Protein AF-A0A975RYH7-F1 (afdb_monomer_lite)

Structure (mmCIF, N/CA/C/O backbone):
data_AF-A0A975RYH7-F1
#
_entry.id   AF-A0A975RYH7-F1
#
loop_
_atom_site.group_PDB
_atom_site.id
_atom_site.type_symbol
_atom_site.label_atom_id
_atom_site.label_alt_id
_atom_site.label_comp_id
_atom_site.label_asym_id
_atom_site.label_entity_id
_atom_site.label_seq_id
_atom_site.pdbx_PDB_ins_code
_atom_site.Cartn_x
_atom_site.Cartn_y
_atom_site.Cartn_z
_atom_site.occupancy
_atom_site.B_iso_or_equiv
_atom_site.auth_seq_id
_atom_site.auth_comp_id
_atom_site.auth_asym_id
_atom_site.auth_atom_id
_atom_site.pdbx_PDB_model_num
ATOM 1 N N . MET A 1 1 ? -16.191 -0.637 -4.704 1.00 35.78 1 MET A N 1
ATOM 2 C CA . MET A 1 1 ? -15.355 0.580 -4.730 1.00 35.78 1 MET A CA 1
ATOM 3 C C . MET A 1 1 ? -14.193 0.381 -3.762 1.00 35.78 1 MET A C 1
ATOM 5 O O . MET A 1 1 ? -14.422 0.044 -2.603 1.00 35.78 1 MET A O 1
ATOM 9 N N . ALA A 1 2 ? -12.953 0.473 -4.240 1.00 36.50 2 ALA A N 1
ATOM 10 C CA . ALA A 1 2 ? -11.773 0.206 -3.424 1.00 36.50 2 ALA A CA 1
ATOM 11 C C . ALA A 1 2 ? -11.091 1.524 -3.038 1.00 36.50 2 ALA A C 1
ATOM 13 O O . ALA A 1 2 ? -10.651 2.280 -3.894 1.00 36.50 2 ALA A O 1
ATOM 14 N N . SER A 1 3 ? -10.994 1.798 -1.745 1.00 34.22 3 SER A N 1
ATOM 15 C CA . SER A 1 3 ? -10.154 2.868 -1.222 1.00 34.22 3 SER A CA 1
ATOM 16 C C . SER A 1 3 ? -8.816 2.272 -0.818 1.00 34.22 3 SER A C 1
ATOM 18 O O . SER A 1 3 ? -8.603 1.824 0.302 1.00 34.22 3 SER A O 1
ATOM 20 N N . LEU A 1 4 ? -7.882 2.233 -1.752 1.00 38.53 4 LEU A N 1
ATOM 21 C CA . LEU A 1 4 ? -6.487 2.160 -1.356 1.00 38.53 4 LEU A CA 1
ATOM 22 C C . LEU A 1 4 ? -6.180 3.473 -0.618 1.00 38.53 4 LEU A C 1
ATOM 24 O O . LEU A 1 4 ? -6.501 4.532 -1.132 1.00 38.53 4 LEU A O 1
ATOM 28 N N . ASP A 1 5 ? -5.581 3.425 0.563 1.00 40.09 5 ASP A N 1
ATOM 29 C CA . ASP A 1 5 ? -4.654 4.496 0.901 1.00 40.09 5 ASP A CA 1
ATOM 30 C C . ASP A 1 5 ? -3.300 3.861 1.201 1.00 40.09 5 ASP A C 1
ATOM 32 O O . ASP A 1 5 ? -3.014 3.175 2.182 1.00 40.09 5 ASP A O 1
ATOM 36 N N . HIS A 1 6 ? -2.484 4.026 0.185 1.00 37.03 6 HIS A N 1
ATOM 37 C CA . HIS A 1 6 ? -1.070 4.088 0.328 1.00 37.03 6 HIS A CA 1
ATOM 38 C C . HIS A 1 6 ? -0.754 5.544 0.568 1.00 37.03 6 HIS A C 1
ATOM 40 O O . HIS A 1 6 ? -1.128 6.338 -0.283 1.00 37.03 6 HIS A O 1
ATOM 46 N N . SER A 1 7 ? 0.087 5.853 1.551 1.00 32.25 7 SER A N 1
ATOM 47 C CA . SER A 1 7 ? 1.042 6.943 1.366 1.00 32.25 7 SER A CA 1
ATOM 48 C C . SER A 1 7 ? 1.948 6.546 0.186 1.00 32.25 7 SER A C 1
ATOM 50 O O . SER A 1 7 ? 2.854 5.728 0.371 1.00 32.25 7 SER A O 1
ATOM 52 N N . PRO A 1 8 ? 1.740 7.034 -1.057 1.00 34.50 8 PRO A N 1
ATOM 53 C CA . PRO A 1 8 ? 2.530 6.645 -2.220 1.00 34.50 8 PRO A CA 1
ATOM 54 C C . PRO A 1 8 ? 3.636 7.682 -2.461 1.00 34.50 8 PRO A C 1
ATOM 56 O O . PRO A 1 8 ? 4.176 7.798 -3.561 1.00 34.50 8 PRO A O 1
ATOM 59 N N . ALA A 1 9 ? 3.970 8.473 -1.440 1.00 32.81 9 ALA A N 1
ATOM 60 C CA . ALA A 1 9 ? 4.897 9.582 -1.562 1.00 32.81 9 ALA A CA 1
ATOM 61 C C . ALA A 1 9 ? 6.018 9.542 -0.543 1.00 32.81 9 ALA A C 1
ATOM 63 O O . ALA A 1 9 ? 6.508 10.599 -0.178 1.00 32.81 9 ALA A O 1
ATOM 64 N N . GLU A 1 10 ? 6.495 8.374 -0.135 1.00 45.09 10 GLU A N 1
ATOM 65 C CA . GLU A 1 10 ? 7.846 8.314 0.398 1.00 45.09 10 GLU A CA 1
ATOM 66 C C . GLU A 1 10 ? 8.590 7.271 -0.421 1.00 45.09 10 GLU A C 1
ATOM 68 O O . GLU A 1 10 ? 8.338 6.068 -0.392 1.00 45.09 10 GLU A O 1
ATOM 73 N N . GLN A 1 11 ? 9.475 7.792 -1.270 1.00 48.16 11 GLN A N 1
ATOM 74 C CA . GLN A 1 11 ? 10.561 7.035 -1.873 1.00 48.16 11 GLN A CA 1
ATOM 75 C C . GLN A 1 11 ? 11.174 6.141 -0.789 1.00 48.16 11 GLN A C 1
ATOM 77 O O . GLN A 1 11 ? 11.030 6.417 0.399 1.00 48.16 11 GLN A O 1
ATOM 82 N N . ILE A 1 12 ? 11.940 5.122 -1.161 1.00 53.53 12 ILE A N 1
ATOM 83 C CA . ILE A 1 12 ? 12.828 4.507 -0.175 1.00 53.53 12 ILE A CA 1
ATOM 84 C C . ILE A 1 12 ? 13.799 5.600 0.317 1.00 53.53 12 ILE A C 1
ATOM 86 O O . ILE A 1 12 ? 14.811 5.891 -0.327 1.00 53.53 12 ILE A O 1
ATOM 90 N N . MET A 1 13 ? 13.440 6.275 1.409 1.00 52.31 13 MET A N 1
ATOM 91 C CA . MET A 1 13 ? 14.174 7.393 1.977 1.00 52.31 13 MET A CA 1
ATOM 92 C C . MET A 1 13 ? 15.238 6.840 2.915 1.00 52.31 13 MET A C 1
ATOM 94 O O . MET A 1 13 ? 15.192 5.693 3.358 1.00 52.31 13 MET A O 1
ATOM 98 N N . ALA A 1 14 ? 16.274 7.626 3.184 1.00 51.84 14 ALA A N 1
ATOM 99 C CA . ALA A 1 14 ? 17.285 7.227 4.159 1.00 51.84 14 ALA A CA 1
ATOM 100 C C . ALA A 1 14 ? 16.726 7.209 5.594 1.00 51.84 14 ALA A C 1
ATOM 102 O O . ALA A 1 14 ? 17.200 6.434 6.414 1.00 51.84 14 ALA A O 1
ATOM 103 N N . SER A 1 15 ? 15.714 8.035 5.876 1.00 53.66 15 SER A N 1
ATOM 104 C CA . SER A 1 15 ? 15.125 8.227 7.205 1.00 53.66 15 SER A CA 1
ATOM 105 C C . SER A 1 15 ? 14.062 7.198 7.593 1.00 53.66 15 SER A C 1
ATOM 107 O O . SER A 1 15 ? 13.693 7.130 8.764 1.00 53.66 15 SER A O 1
ATOM 109 N N . GLU A 1 16 ? 13.553 6.420 6.637 1.00 66.88 16 GLU A N 1
ATOM 110 C CA . GLU A 1 16 ? 12.515 5.421 6.878 1.00 66.88 16 GLU A CA 1
ATOM 111 C C . GLU A 1 16 ? 13.065 4.012 6.660 1.00 66.88 16 GLU A C 1
ATOM 113 O O . GLU A 1 16 ? 13.468 3.652 5.557 1.00 66.88 16 GLU A O 1
ATOM 118 N N . ASP A 1 17 ? 13.085 3.214 7.728 1.00 78.00 17 ASP A N 1
ATOM 119 C CA . ASP A 1 17 ? 13.531 1.819 7.663 1.00 78.00 17 ASP A CA 1
ATOM 120 C C . ASP A 1 17 ? 12.375 0.837 7.420 1.00 78.00 17 ASP A C 1
ATOM 122 O O . ASP A 1 17 ? 12.581 -0.260 6.914 1.00 78.00 17 ASP A O 1
ATOM 126 N N . ILE A 1 18 ? 11.139 1.225 7.748 1.00 81.94 18 ILE A N 1
ATOM 127 C CA . ILE A 1 18 ? 9.956 0.367 7.624 1.00 81.94 18 ILE A CA 1
ATOM 128 C C . ILE A 1 18 ? 8.894 1.085 6.813 1.00 81.94 18 ILE A C 1
ATOM 130 O O . ILE A 1 18 ? 8.432 2.156 7.207 1.00 81.94 18 ILE A O 1
ATOM 134 N N . HIS A 1 19 ? 8.450 0.425 5.750 1.00 83.94 19 HIS A N 1
ATOM 135 C CA . HIS A 1 19 ? 7.373 0.881 4.887 1.00 83.94 19 HIS A CA 1
ATOM 136 C C . HIS A 1 19 ? 6.139 0.012 5.103 1.00 83.94 19 HIS A C 1
ATOM 138 O O . HIS A 1 19 ? 6.245 -1.209 5.230 1.00 83.94 19 HIS A O 1
ATOM 144 N N . THR A 1 20 ? 4.969 0.645 5.172 1.00 83.06 20 THR A N 1
ATOM 145 C CA . THR A 1 20 ? 3.684 -0.051 5.256 1.00 83.06 20 THR A CA 1
ATOM 146 C C . THR A 1 20 ? 2.732 0.473 4.200 1.00 83.06 20 THR A C 1
ATOM 148 O O . THR A 1 20 ? 2.604 1.671 3.976 1.00 83.06 20 THR A O 1
ATOM 151 N N . THR A 1 21 ? 2.061 -0.478 3.587 1.00 83.06 21 THR A N 1
ATOM 152 C CA . THR A 1 21 ? 1.104 -0.342 2.510 1.00 83.06 21 THR A CA 1
ATOM 153 C C . THR A 1 21 ? -0.248 -0.803 3.018 1.00 83.06 21 THR A C 1
ATOM 155 O O . THR A 1 21 ? -0.300 -1.888 3.601 1.00 83.06 21 THR A O 1
ATOM 158 N N . VAL A 1 22 ? -1.328 -0.064 2.756 1.00 82.38 22 VAL A N 1
ATOM 159 C CA . VAL A 1 22 ? -2.686 -0.490 3.120 1.00 82.38 22 VAL A CA 1
ATOM 160 C C . VAL A 1 22 ? -3.644 -0.352 1.934 1.00 82.38 22 VAL A C 1
ATOM 162 O O . VAL A 1 22 ? -3.608 0.596 1.162 1.00 82.38 22 VAL A O 1
ATOM 165 N N . LEU A 1 23 ? -4.511 -1.345 1.781 1.00 78.44 23 LEU A N 1
ATOM 166 C CA . LEU A 1 23 ? -5.554 -1.477 0.773 1.00 78.44 23 LEU A CA 1
ATOM 167 C C . LEU A 1 23 ? -6.884 -1.682 1.496 1.00 78.44 23 LEU A C 1
ATOM 169 O O . LEU A 1 23 ? -7.046 -2.698 2.166 1.00 78.44 23 LEU A O 1
ATOM 173 N N . ILE A 1 24 ? -7.844 -0.766 1.355 1.00 79.62 24 ILE A N 1
ATOM 174 C CA . ILE A 1 24 ? -9.171 -0.895 1.969 1.00 79.62 24 ILE A CA 1
ATOM 175 C C . ILE A 1 24 ? -10.226 -1.079 0.871 1.00 79.62 24 ILE A C 1
ATOM 177 O O . ILE A 1 24 ? -10.452 -0.219 0.028 1.00 79.62 24 ILE A O 1
ATOM 181 N N . LEU A 1 25 ? -10.899 -2.225 0.841 1.00 76.44 25 LEU A N 1
ATOM 182 C CA . LEU A 1 25 ? -11.892 -2.564 -0.179 1.00 76.44 25 LEU A CA 1
ATOM 183 C C . LEU A 1 25 ? -13.293 -2.591 0.417 1.00 76.44 25 LEU A C 1
ATOM 185 O O . LEU A 1 25 ? -13.503 -3.071 1.529 1.00 76.44 25 LEU A O 1
ATOM 189 N N . SER A 1 26 ? -14.271 -2.140 -0.361 1.00 75.31 26 SER A N 1
ATOM 190 C CA . SER A 1 26 ? -15.691 -2.242 -0.020 1.00 75.31 26 SER A CA 1
ATOM 191 C C . SER A 1 26 ? -16.547 -2.322 -1.290 1.00 75.31 26 SER A C 1
ATOM 193 O O . SER A 1 26 ? -16.041 -2.148 -2.404 1.00 75.31 26 SER A O 1
ATOM 195 N N . LYS A 1 27 ? -17.847 -2.614 -1.182 1.00 70.06 27 LYS A N 1
ATOM 196 C CA . LYS A 1 27 ? -18.717 -2.694 -2.371 1.00 70.06 27 LYS A CA 1
ATOM 197 C C . LYS A 1 27 ? -19.128 -1.297 -2.857 1.00 70.06 27 LYS A C 1
ATOM 199 O O . LYS A 1 27 ? -19.056 -1.048 -4.060 1.00 70.06 27 LYS A O 1
ATOM 204 N N . GLY A 1 28 ? -19.400 -0.369 -1.945 1.00 73.94 28 GLY A N 1
ATOM 205 C CA . GLY A 1 28 ? -19.734 1.035 -2.182 1.00 73.94 28 GLY A CA 1
ATOM 206 C C . GLY A 1 28 ? -19.017 1.975 -1.204 1.00 73.94 28 GLY A C 1
ATOM 207 O O . GLY A 1 28 ? -17.796 2.079 -1.234 1.00 73.94 28 GLY A O 1
ATOM 208 N N . LEU A 1 29 ? -19.779 2.689 -0.370 1.00 77.88 29 LEU A N 1
ATOM 209 C CA . LEU A 1 29 ? -19.279 3.712 0.567 1.00 77.88 29 LEU A CA 1
ATOM 210 C C . LEU A 1 29 ? -19.097 3.174 2.000 1.00 77.88 29 LEU A C 1
ATOM 212 O O . LEU A 1 29 ? -19.164 3.923 2.976 1.00 77.88 29 LEU A O 1
ATOM 216 N N . GLU A 1 30 ? -18.945 1.859 2.180 1.00 81.50 30 GLU A N 1
ATOM 217 C CA . GLU A 1 30 ? -18.865 1.283 3.528 1.00 81.50 30 GLU A CA 1
ATOM 218 C C . GLU A 1 30 ? -17.575 1.668 4.253 1.00 81.50 30 GLU A C 1
ATOM 220 O O . GLU A 1 30 ? -17.601 1.810 5.472 1.00 81.50 30 GLU A O 1
ATOM 225 N N . HIS A 1 31 ? -16.484 1.901 3.522 1.00 78.50 31 HIS A N 1
ATOM 226 C CA . HIS A 1 31 ? -15.223 2.392 4.077 1.00 78.50 31 HIS A CA 1
ATOM 227 C C . HIS A 1 31 ? -15.340 3.833 4.613 1.00 78.50 31 HIS A C 1
ATOM 229 O O . HIS A 1 31 ? -14.833 4.098 5.700 1.00 78.50 31 HIS A O 1
ATOM 235 N N . ASP A 1 32 ? -16.093 4.724 3.952 1.00 82.38 32 ASP A N 1
ATOM 236 C CA . ASP A 1 32 ? -16.405 6.069 4.473 1.00 82.38 32 ASP A CA 1
ATOM 237 C C . ASP A 1 32 ? -17.177 5.997 5.789 1.00 82.38 32 ASP A C 1
ATOM 239 O O . ASP A 1 32 ? -16.866 6.683 6.764 1.00 82.38 32 ASP A O 1
ATOM 243 N N . ARG A 1 33 ? -18.221 5.159 5.822 1.00 85.62 33 ARG A N 1
ATOM 244 C CA . ARG A 1 33 ? -19.044 4.977 7.025 1.00 85.62 33 ARG A CA 1
ATOM 245 C C . ARG A 1 33 ? -18.230 4.372 8.163 1.00 85.62 33 ARG A C 1
ATOM 247 O O . ARG A 1 33 ? -18.385 4.789 9.305 1.00 85.62 33 ARG A O 1
ATOM 254 N N . TYR A 1 34 ? -17.369 3.417 7.837 1.00 87.75 34 TYR A N 1
ATOM 255 C CA . TYR A 1 34 ? -16.442 2.800 8.770 1.00 87.75 34 TYR A CA 1
ATOM 256 C C . TYR A 1 34 ? -15.449 3.827 9.341 1.00 87.75 34 TYR A C 1
ATOM 258 O O . TYR A 1 34 ? -15.280 3.884 10.558 1.00 87.75 34 TYR A O 1
ATOM 266 N N . ALA A 1 35 ? -14.883 4.707 8.505 1.00 88.19 35 ALA A N 1
ATOM 267 C CA . ALA A 1 35 ? -14.019 5.802 8.948 1.00 88.19 35 ALA A CA 1
ATOM 268 C C . ALA A 1 35 ? -14.746 6.754 9.916 1.00 88.19 35 ALA A C 1
ATOM 270 O O . ALA A 1 35 ? -14.258 6.991 11.019 1.00 88.19 35 ALA A O 1
ATOM 271 N N . ARG A 1 36 ? -15.950 7.226 9.566 1.00 88.50 36 ARG A N 1
ATOM 272 C CA . ARG A 1 36 ? -16.751 8.132 10.420 1.00 88.50 36 ARG A CA 1
ATOM 273 C C . ARG A 1 36 ? -17.147 7.509 11.761 1.00 88.50 36 ARG A C 1
ATOM 275 O O . ARG A 1 36 ? -17.191 8.186 12.790 1.00 88.50 36 ARG A O 1
ATOM 282 N N . GLU A 1 37 ? -17.441 6.212 11.772 1.00 90.81 37 GLU A N 1
ATOM 283 C CA . GLU A 1 37 ? -17.752 5.492 13.009 1.00 90.81 37 GLU A CA 1
ATOM 284 C C . GLU A 1 37 ? -16.507 5.380 13.907 1.00 90.81 37 GLU A C 1
ATOM 286 O O . GLU A 1 37 ? -16.592 5.592 15.118 1.00 90.81 37 GLU A O 1
ATOM 291 N N . ILE A 1 38 ? -15.326 5.141 13.323 1.00 90.88 38 ILE A N 1
ATOM 292 C CA . ILE A 1 38 ? -14.053 5.200 14.055 1.00 90.88 38 ILE A CA 1
ATOM 293 C C . ILE A 1 38 ? -13.823 6.601 14.635 1.00 90.88 38 ILE A C 1
ATOM 295 O O . ILE A 1 38 ? -13.503 6.712 15.818 1.00 90.88 38 ILE A O 1
ATOM 299 N N . GLU A 1 39 ? -14.016 7.665 13.850 1.00 89.44 39 GLU A N 1
ATOM 300 C CA . GLU A 1 39 ? -13.881 9.054 14.320 1.00 89.44 39 GLU A CA 1
ATOM 301 C C . GLU A 1 39 ? -14.757 9.326 15.541 1.00 89.44 39 GLU A C 1
ATOM 303 O O . GLU A 1 39 ? -14.294 9.877 16.544 1.00 89.44 39 GLU A O 1
ATOM 308 N N . THR A 1 40 ? -16.004 8.861 15.485 1.00 89.69 40 THR A N 1
ATOM 309 C CA . THR A 1 40 ? -16.964 8.985 16.584 1.00 89.69 40 THR A CA 1
ATOM 310 C C . THR A 1 40 ? -16.454 8.290 17.851 1.00 89.69 40 THR A C 1
ATOM 312 O O . THR A 1 40 ? -16.556 8.852 18.944 1.00 89.69 40 THR A O 1
ATOM 315 N N . ARG A 1 41 ? -15.840 7.104 17.727 1.00 88.81 41 ARG A N 1
ATOM 316 C CA . ARG A 1 41 ? -15.281 6.355 18.870 1.00 88.81 41 ARG A CA 1
ATOM 317 C C . ARG A 1 41 ? -13.987 6.942 19.426 1.00 88.81 41 ARG A C 1
ATOM 319 O O . ARG A 1 41 ? -13.739 6.847 20.631 1.00 88.81 41 ARG A O 1
ATOM 326 N N . ILE A 1 42 ? -13.156 7.555 18.586 1.00 88.44 42 ILE A N 1
ATOM 327 C CA . ILE A 1 42 ? -11.963 8.273 19.055 1.00 88.44 42 ILE A CA 1
ATOM 328 C C . ILE A 1 42 ? -12.396 9.506 19.875 1.00 88.44 42 ILE A C 1
ATOM 330 O O . ILE A 1 42 ? -11.848 9.743 20.965 1.00 88.44 42 ILE A O 1
ATOM 334 N N . GLY A 1 43 ? -13.445 10.195 19.409 1.00 79.88 43 GLY A N 1
ATOM 335 C CA . GLY A 1 43 ? -14.143 11.288 20.085 1.00 79.88 43 GLY A CA 1
ATOM 336 C C . GLY A 1 43 ? -13.540 12.671 19.817 1.00 79.88 43 GLY A C 1
ATOM 337 O O . GLY A 1 43 ? -12.348 12.813 19.551 1.00 79.88 43 GLY A O 1
ATOM 338 N N . HIS A 1 44 ? -14.357 13.724 19.924 1.00 65.69 44 HIS A N 1
ATOM 339 C CA . HIS A 1 44 ? -13.910 15.112 19.742 1.00 65.69 44 HIS A CA 1
ATOM 340 C C . HIS A 1 44 ? -12.986 15.552 20.899 1.00 65.69 44 HIS A C 1
ATOM 342 O O . HIS A 1 44 ? -13.259 15.198 22.049 1.00 65.69 44 HIS A O 1
ATOM 348 N N . PRO A 1 45 ? -11.905 16.323 20.652 1.00 57.16 45 PRO A N 1
ATOM 349 C CA . PRO A 1 45 ? -11.481 16.956 19.391 1.00 57.16 45 PRO A CA 1
ATOM 350 C C . PRO A 1 45 ? -10.593 16.102 18.470 1.00 57.16 45 PRO A C 1
ATOM 352 O O . PRO A 1 45 ? -9.943 16.636 17.576 1.00 57.16 45 PRO A O 1
ATOM 355 N N . ALA A 1 46 ? -10.515 14.788 18.674 1.00 61.28 46 ALA A N 1
ATOM 356 C CA . ALA A 1 46 ? -9.647 13.898 17.910 1.00 61.28 46 ALA A CA 1
ATOM 357 C C . ALA A 1 46 ? -10.415 13.160 16.796 1.00 61.28 46 ALA A C 1
ATOM 359 O O . ALA A 1 46 ? -10.607 11.950 16.871 1.00 61.28 46 ALA A O 1
ATOM 360 N N . ALA A 1 47 ? -10.804 13.888 15.743 1.00 76.69 47 ALA A N 1
ATOM 361 C CA . ALA A 1 47 ? -11.148 13.273 14.457 1.00 76.69 47 ALA A CA 1
ATOM 362 C C . ALA A 1 47 ? -9.957 12.465 13.898 1.00 76.69 47 ALA A C 1
ATOM 364 O O . ALA A 1 47 ? -8.819 12.604 14.385 1.00 76.69 47 ALA A O 1
ATOM 365 N N . LEU A 1 48 ? -10.204 11.634 12.877 1.00 83.94 48 LEU A N 1
ATOM 366 C CA . LEU A 1 48 ? -9.114 11.006 12.142 1.00 83.94 48 LEU A CA 1
ATOM 367 C C . LEU A 1 48 ? -8.228 12.134 11.608 1.00 83.94 48 LEU A C 1
ATOM 369 O O . LEU A 1 48 ? -8.678 13.176 11.144 1.00 83.94 48 LEU A O 1
ATOM 373 N N . ARG A 1 49 ? -6.929 11.955 11.783 1.00 87.12 49 ARG A N 1
ATOM 374 C CA . ARG A 1 49 ? -5.875 12.853 11.315 1.00 87.12 49 ARG A CA 1
ATOM 375 C C . ARG A 1 49 ? -4.654 11.993 11.071 1.00 87.12 49 ARG A C 1
ATOM 377 O O . ARG A 1 49 ? -4.599 10.869 11.567 1.00 87.12 49 ARG A O 1
ATOM 384 N N . LYS A 1 50 ? -3.660 12.529 10.366 1.00 85.44 50 LYS A N 1
ATOM 385 C CA . LYS A 1 50 ? -2.433 11.777 10.081 1.00 85.44 50 LYS A CA 1
ATOM 386 C C . LYS A 1 50 ? -1.870 11.141 11.353 1.00 85.44 50 LYS A C 1
ATOM 388 O O . LYS A 1 50 ? -1.745 11.831 12.370 1.00 85.44 50 LYS A O 1
ATOM 393 N N . TRP A 1 51 ? -1.487 9.868 11.304 1.00 88.19 51 TRP A N 1
ATOM 394 C CA . TRP A 1 51 ? -1.043 9.060 12.439 1.00 88.19 51 TRP A CA 1
ATOM 395 C C . TRP A 1 51 ? 0.050 9.765 13.238 1.00 88.19 51 TRP A C 1
ATOM 397 O O . TRP A 1 51 ? -0.002 9.831 14.470 1.00 88.19 51 TRP A O 1
ATOM 407 N N . LYS A 1 52 ? 1.012 10.385 12.538 1.00 84.00 52 LYS A N 1
ATOM 408 C CA . LYS A 1 52 ? 2.100 11.172 13.143 1.00 84.00 52 LYS A CA 1
ATOM 409 C C . LYS A 1 52 ? 1.611 12.336 14.017 1.00 84.00 52 LYS A C 1
ATOM 411 O O . LYS A 1 52 ? 2.278 12.668 14.990 1.00 84.00 52 LYS A O 1
ATOM 416 N N . ASN A 1 53 ? 0.431 12.880 13.724 1.00 87.81 53 ASN A N 1
ATOM 417 C CA . ASN A 1 53 ? -0.215 13.973 14.451 1.00 87.81 53 ASN A CA 1
ATOM 418 C C . ASN A 1 53 ? -1.217 13.478 15.515 1.00 87.81 53 ASN A C 1
ATOM 420 O O . ASN A 1 53 ? -1.779 14.290 16.253 1.00 87.81 53 ASN A O 1
ATOM 424 N N . MET A 1 54 ? -1.473 12.168 15.612 1.00 86.69 54 MET A N 1
ATOM 425 C CA . MET A 1 54 ? -2.318 11.592 16.661 1.00 86.69 54 MET A CA 1
ATOM 426 C C . MET A 1 54 ? -1.530 11.325 17.942 1.00 86.69 54 MET A C 1
ATOM 428 O O . MET A 1 54 ? -0.477 10.693 17.922 1.00 86.69 54 MET A O 1
ATOM 432 N N . GLY A 1 55 ? -2.079 11.767 19.077 1.00 87.31 55 GLY A N 1
ATOM 433 C CA . GLY A 1 55 ? -1.556 11.434 20.402 1.00 87.31 55 GLY A CA 1
ATOM 434 C C . GLY A 1 55 ? -1.799 9.968 20.780 1.00 87.31 55 GLY A C 1
ATOM 435 O O . GLY A 1 55 ? -2.694 9.314 20.243 1.00 87.31 55 GLY A O 1
ATOM 436 N N . GLN A 1 56 ? -1.034 9.461 21.751 1.00 86.19 56 GLN A N 1
ATOM 437 C CA . GLN A 1 56 ? -1.040 8.042 22.136 1.00 86.19 56 GLN A CA 1
ATOM 438 C C . GLN A 1 56 ? -2.429 7.518 22.544 1.00 86.19 56 GLN A C 1
ATOM 440 O O . GLN A 1 56 ? -2.813 6.426 22.131 1.00 86.19 56 GLN A O 1
ATOM 445 N N . ALA A 1 57 ? -3.207 8.305 23.296 1.00 87.06 57 ALA A N 1
ATOM 446 C CA . ALA A 1 57 ? -4.565 7.924 23.693 1.00 87.06 57 ALA A CA 1
ATOM 447 C C . ALA A 1 57 ? -5.496 7.749 22.480 1.00 87.06 57 ALA A C 1
ATOM 449 O O . ALA A 1 57 ? -6.258 6.789 22.413 1.00 87.06 57 ALA A O 1
ATOM 450 N N . ALA A 1 58 ? -5.399 8.641 21.490 1.00 89.00 58 ALA A N 1
ATOM 451 C CA . ALA A 1 58 ? -6.208 8.567 20.277 1.00 89.00 58 ALA A CA 1
ATOM 452 C C . ALA A 1 58 ? -5.791 7.382 19.388 1.00 89.00 58 ALA A C 1
ATOM 454 O O . ALA A 1 58 ? -6.650 6.699 18.843 1.00 89.00 58 ALA A O 1
ATOM 455 N N . ARG A 1 59 ? -4.486 7.085 19.302 1.00 88.75 59 ARG A N 1
ATOM 456 C CA . ARG A 1 59 ? -3.957 5.901 18.597 1.00 88.75 59 ARG A CA 1
ATOM 457 C C . ARG A 1 59 ? -4.440 4.587 19.211 1.00 88.75 59 ARG A C 1
ATOM 459 O O . ARG A 1 59 ? -4.801 3.669 18.484 1.00 88.75 59 ARG A O 1
ATOM 466 N N . SER A 1 60 ? -4.472 4.503 20.543 1.00 85.81 60 SER A N 1
ATOM 467 C CA . SER A 1 60 ? -5.018 3.340 21.254 1.00 85.81 60 SER A CA 1
ATOM 468 C C . SER A 1 60 ? -6.507 3.156 20.954 1.00 85.81 60 SER A C 1
ATOM 470 O O . SER A 1 60 ? -6.904 2.077 20.522 1.00 85.81 60 SER A O 1
ATOM 472 N N . LYS A 1 61 ? -7.303 4.233 21.049 1.00 89.06 61 LYS A N 1
ATOM 473 C CA . LYS A 1 61 ? -8.723 4.207 20.670 1.00 89.06 61 LYS A CA 1
ATOM 474 C C . LYS A 1 61 ? -8.939 3.804 19.213 1.00 89.06 61 LYS A C 1
ATOM 476 O O . LYS A 1 61 ? -9.838 3.015 18.952 1.00 89.06 61 LYS A O 1
ATOM 481 N N . PHE A 1 62 ? -8.122 4.305 18.283 1.00 90.56 62 PHE A N 1
ATOM 482 C CA . PHE A 1 62 ? -8.172 3.893 16.878 1.00 90.56 62 PHE A CA 1
ATOM 483 C C . PHE A 1 62 ? -7.953 2.383 16.732 1.00 90.56 62 PHE A C 1
ATOM 485 O O . PHE A 1 62 ? -8.753 1.713 16.086 1.00 90.56 62 PHE A O 1
ATOM 492 N N . GLY A 1 63 ? -6.905 1.832 17.357 1.00 86.94 63 GLY A N 1
ATOM 493 C CA . GLY A 1 63 ? -6.601 0.399 17.292 1.00 86.94 63 GLY A CA 1
ATOM 494 C C . GLY A 1 63 ? -7.754 -0.471 17.799 1.00 86.94 63 GLY A C 1
ATOM 495 O O . GLY A 1 63 ? -8.167 -1.402 17.116 1.00 86.94 63 GLY A O 1
ATOM 496 N N . THR A 1 64 ? -8.338 -0.126 18.947 1.00 85.19 64 THR A N 1
ATOM 497 C CA . THR A 1 64 ? -9.489 -0.864 19.491 1.00 85.19 64 THR A CA 1
ATOM 498 C C . THR A 1 64 ? -10.741 -0.690 18.626 1.00 85.19 64 THR A C 1
ATOM 500 O O . THR A 1 64 ? -11.357 -1.676 18.224 1.00 85.19 64 THR A O 1
ATOM 503 N N . ALA A 1 65 ? -11.095 0.551 18.272 1.00 89.06 65 ALA A N 1
ATOM 504 C CA . ALA A 1 65 ? -12.298 0.849 17.497 1.00 89.06 65 ALA A CA 1
ATOM 505 C C . ALA A 1 65 ? -12.259 0.217 16.101 1.00 89.06 65 ALA A C 1
ATOM 507 O O . ALA A 1 65 ? -13.252 -0.364 15.670 1.00 89.06 65 ALA A O 1
ATOM 508 N N . SER A 1 66 ? -11.122 0.298 15.405 1.00 87.75 66 SER A N 1
ATOM 509 C CA . SER A 1 66 ? -10.973 -0.245 14.052 1.00 87.75 66 SER A CA 1
ATOM 510 C C . SER A 1 66 ? -11.239 -1.751 14.013 1.00 87.75 66 SER A C 1
ATOM 512 O O . SER A 1 66 ? -12.044 -2.206 13.198 1.00 87.75 66 SER A O 1
ATOM 514 N N . ILE A 1 67 ? -10.652 -2.521 14.929 1.00 80.69 67 ILE A N 1
ATOM 515 C CA . ILE A 1 67 ? -10.839 -3.976 15.004 1.00 80.69 67 ILE A CA 1
ATOM 516 C C . ILE A 1 67 ? -12.259 -4.360 15.420 1.00 80.69 67 ILE A C 1
ATOM 518 O O . ILE A 1 67 ? -12.828 -5.307 14.874 1.00 80.69 67 ILE A O 1
ATOM 522 N N . GLU A 1 68 ? -12.852 -3.652 16.381 1.00 83.44 68 GLU A N 1
ATOM 523 C CA . GLU A 1 68 ? -14.234 -3.911 16.791 1.00 83.44 68 GLU A CA 1
ATOM 524 C C . GLU A 1 68 ? -15.217 -3.661 15.648 1.00 83.44 68 GLU A C 1
ATOM 526 O O . GLU A 1 68 ? -16.084 -4.492 15.378 1.00 83.44 68 GLU A O 1
ATOM 531 N N . LEU A 1 69 ? -15.056 -2.537 14.951 1.00 87.12 69 LEU A N 1
ATOM 532 C CA . LEU A 1 69 ? -15.940 -2.119 13.871 1.00 87.12 69 LEU A CA 1
ATOM 533 C C . LEU A 1 69 ? -15.728 -2.939 12.588 1.00 87.12 69 LEU A C 1
ATOM 535 O O . LEU A 1 69 ? -16.678 -3.141 11.837 1.00 87.12 69 LEU A O 1
ATOM 539 N N . LEU A 1 70 ? -14.542 -3.515 12.350 1.00 82.31 70 LEU A N 1
ATOM 540 C CA . LEU A 1 70 ? -14.345 -4.455 11.232 1.00 82.31 70 LEU A CA 1
ATOM 541 C C . LEU A 1 70 ? -15.298 -5.652 11.297 1.00 82.31 70 LEU A C 1
ATOM 543 O O . LEU A 1 70 ? -15.627 -6.237 10.272 1.00 82.31 70 LEU A O 1
ATOM 547 N N . LYS A 1 71 ? -15.791 -6.015 12.485 1.00 78.69 71 LYS A N 1
ATOM 548 C CA . LYS A 1 71 ? -16.751 -7.117 12.637 1.00 78.69 71 LYS A CA 1
ATOM 549 C C . LYS A 1 71 ? -18.141 -6.761 12.110 1.00 78.69 71 LYS A C 1
ATOM 551 O O . LYS A 1 71 ? -18.896 -7.667 11.765 1.00 78.69 71 LYS A O 1
ATOM 556 N N . THR A 1 72 ? -18.481 -5.474 12.051 1.00 82.50 72 THR A N 1
ATOM 557 C CA . THR A 1 72 ? -19.823 -4.984 11.707 1.00 82.50 72 THR A CA 1
ATOM 558 C C . THR A 1 72 ? -19.903 -4.373 10.310 1.00 82.50 72 THR A C 1
ATOM 560 O O . THR A 1 72 ? -20.987 -4.357 9.727 1.00 82.50 72 THR A O 1
ATOM 563 N N . PHE A 1 73 ? -18.781 -3.920 9.746 1.00 81.31 73 PHE A N 1
ATOM 564 C CA . PHE A 1 73 ? -18.717 -3.342 8.403 1.00 81.31 73 PHE A CA 1
ATOM 565 C C . PHE A 1 73 ? -18.164 -4.347 7.375 1.00 81.31 73 PHE A C 1
ATOM 567 O O . PHE A 1 73 ? -17.156 -4.996 7.650 1.00 81.31 73 PHE A O 1
ATOM 574 N N . PRO A 1 74 ? -18.763 -4.466 6.171 1.00 80.12 74 PRO A N 1
ATOM 575 C CA . PRO A 1 74 ? -18.285 -5.356 5.109 1.00 80.12 74 PRO A CA 1
ATOM 576 C C . PRO A 1 74 ? -17.109 -4.715 4.350 1.00 80.12 74 PRO A C 1
ATOM 578 O O . PRO A 1 74 ? -17.184 -4.437 3.151 1.00 80.12 74 PRO A O 1
ATOM 581 N N . VAL A 1 75 ? -16.037 -4.427 5.085 1.00 79.75 75 VAL A N 1
ATOM 582 C CA . VAL A 1 75 ? -14.804 -3.814 4.590 1.00 79.75 75 VAL A CA 1
ATOM 583 C C . VAL A 1 75 ? -13.680 -4.844 4.676 1.00 79.75 75 VAL A C 1
ATOM 585 O O . VAL A 1 75 ? -13.577 -5.592 5.649 1.00 79.75 75 VAL A O 1
ATOM 588 N N . LEU A 1 76 ? -12.835 -4.887 3.651 1.00 79.62 76 LEU A N 1
ATOM 589 C CA . LEU A 1 76 ? -11.641 -5.726 3.622 1.00 79.62 76 LEU A CA 1
ATOM 590 C C . LEU A 1 76 ? -10.417 -4.826 3.723 1.00 79.62 76 LEU A C 1
ATOM 592 O O . LEU A 1 76 ? -10.246 -3.936 2.899 1.00 79.62 76 LEU A O 1
ATOM 596 N N . VAL A 1 77 ? -9.563 -5.058 4.708 1.00 82.06 77 VAL A N 1
ATOM 597 C CA . VAL A 1 77 ? -8.313 -4.321 4.887 1.00 82.06 77 VAL A CA 1
ATOM 598 C C . VAL A 1 77 ? -7.162 -5.278 4.617 1.00 82.06 77 VAL A C 1
ATOM 600 O O . VAL A 1 77 ? -6.988 -6.268 5.324 1.00 82.06 77 VAL A O 1
ATOM 603 N N . PHE A 1 78 ? -6.374 -4.984 3.594 1.00 82.75 78 PHE A N 1
ATOM 604 C CA . PHE A 1 78 ? -5.143 -5.687 3.266 1.00 82.75 78 PHE A CA 1
ATOM 605 C C . PHE A 1 78 ? -3.968 -4.778 3.578 1.00 82.75 78 PHE A C 1
ATOM 607 O O . PHE A 1 78 ? -3.997 -3.596 3.254 1.00 82.75 78 PHE A O 1
ATOM 614 N N . ALA A 1 79 ? -2.907 -5.319 4.156 1.00 84.31 79 ALA A N 1
ATOM 615 C CA . ALA A 1 79 ? -1.697 -4.560 4.397 1.00 84.31 79 ALA A CA 1
ATOM 616 C C . ALA A 1 79 ? -0.441 -5.391 4.159 1.00 84.31 79 ALA A C 1
ATOM 618 O O . ALA A 1 79 ? -0.418 -6.592 4.436 1.00 84.31 79 ALA A O 1
ATOM 619 N N . VAL A 1 80 ? 0.626 -4.726 3.720 1.00 83.12 80 VAL A N 1
ATOM 620 C CA . VAL A 1 80 ? 1.980 -5.285 3.725 1.00 83.12 80 VAL A CA 1
ATOM 621 C C . VAL A 1 80 ? 2.933 -4.332 4.425 1.00 83.12 80 VAL A C 1
ATOM 623 O O . VAL A 1 80 ? 2.936 -3.132 4.160 1.00 83.12 80 VAL A O 1
ATOM 626 N N . THR A 1 81 ? 3.756 -4.869 5.321 1.00 84.19 81 THR A N 1
ATOM 627 C CA . THR A 1 81 ? 4.842 -4.130 5.973 1.00 84.19 81 THR A CA 1
ATOM 628 C C . THR A 1 81 ? 6.179 -4.765 5.627 1.00 84.19 81 THR A C 1
ATOM 630 O O . THR A 1 81 ? 6.315 -5.985 5.688 1.00 84.19 81 THR A O 1
ATOM 633 N N . ALA A 1 82 ? 7.182 -3.958 5.293 1.00 84.06 82 ALA A N 1
ATOM 634 C CA . ALA A 1 82 ? 8.505 -4.446 4.925 1.00 84.06 82 ALA A CA 1
ATOM 635 C C . ALA A 1 82 ? 9.609 -3.501 5.404 1.00 84.06 82 ALA A C 1
ATOM 637 O O . ALA A 1 82 ? 9.435 -2.280 5.403 1.00 84.06 82 ALA A O 1
ATOM 638 N N . HIS A 1 83 ? 10.768 -4.067 5.750 1.00 85.88 83 HIS A N 1
ATOM 639 C CA . HIS A 1 83 ? 11.981 -3.267 5.887 1.00 85.88 83 HIS A CA 1
ATOM 640 C C . HIS A 1 83 ? 12.447 -2.778 4.515 1.00 85.88 83 HIS A C 1
ATOM 642 O O . HIS A 1 83 ? 12.366 -3.506 3.520 1.00 85.88 83 HIS A O 1
ATOM 648 N N . LYS A 1 84 ? 13.009 -1.573 4.479 1.00 86.00 84 LYS A N 1
ATOM 649 C CA . LYS A 1 84 ? 13.626 -0.967 3.299 1.00 86.00 84 LYS A CA 1
ATOM 650 C C . LYS A 1 84 ? 14.591 -1.923 2.597 1.00 86.00 84 LYS A C 1
ATOM 652 O O . LYS A 1 84 ? 14.485 -2.128 1.390 1.00 86.00 84 LYS A O 1
ATOM 657 N N . ASP A 1 85 ? 15.488 -2.555 3.348 1.00 87.25 85 ASP A N 1
ATOM 658 C CA . ASP A 1 85 ? 16.475 -3.478 2.782 1.00 87.25 85 ASP A CA 1
ATOM 659 C C . ASP A 1 85 ? 15.829 -4.715 2.158 1.00 87.25 85 ASP A C 1
ATOM 661 O O . ASP A 1 85 ? 16.313 -5.223 1.147 1.00 87.25 85 ASP A O 1
ATOM 665 N N . ALA A 1 86 ? 14.723 -5.196 2.731 1.00 88.31 86 ALA A N 1
ATOM 666 C CA . ALA A 1 86 ? 13.979 -6.315 2.167 1.00 88.31 86 ALA A CA 1
ATOM 667 C C . ALA A 1 86 ? 13.334 -5.926 0.832 1.00 88.31 86 ALA A C 1
ATOM 669 O O . ALA A 1 86 ? 13.409 -6.702 -0.120 1.00 88.31 86 ALA A O 1
ATOM 670 N N . ILE A 1 87 ? 12.762 -4.720 0.740 1.00 88.31 87 ILE A N 1
ATOM 671 C CA . ILE A 1 87 ? 12.209 -4.177 -0.508 1.00 88.31 87 ILE A CA 1
ATOM 672 C C . ILE A 1 87 ? 13.312 -4.068 -1.569 1.00 88.31 87 ILE A C 1
ATOM 674 O O . ILE A 1 87 ? 13.157 -4.600 -2.666 1.00 88.31 87 ILE A O 1
ATOM 678 N N . LEU A 1 88 ? 14.446 -3.444 -1.229 1.00 90.44 88 LEU A N 1
ATOM 679 C CA . LEU A 1 88 ? 15.573 -3.253 -2.148 1.00 90.44 88 LEU A CA 1
ATOM 680 C C . LEU A 1 88 ? 16.135 -4.583 -2.667 1.00 90.44 88 LEU A C 1
ATOM 682 O O . LEU A 1 88 ? 16.328 -4.743 -3.870 1.00 90.44 88 LEU A O 1
ATOM 686 N N . LYS A 1 89 ? 16.349 -5.563 -1.782 1.00 92.19 89 LYS A N 1
ATOM 687 C CA . LYS A 1 89 ? 16.858 -6.895 -2.158 1.00 92.19 89 LYS A CA 1
ATOM 688 C C . LYS A 1 89 ? 15.867 -7.708 -2.997 1.00 92.19 89 LYS A C 1
ATOM 690 O O . LYS A 1 89 ? 16.279 -8.635 -3.685 1.00 92.19 89 LYS A O 1
ATOM 695 N N . SER A 1 90 ? 14.581 -7.360 -2.964 1.00 93.50 90 SER A N 1
ATOM 696 C CA . SER A 1 90 ? 13.520 -8.086 -3.672 1.00 93.50 90 SER A CA 1
ATOM 697 C C . SER A 1 90 ? 13.247 -7.561 -5.087 1.00 93.50 90 SER A C 1
ATOM 699 O O . SER A 1 90 ? 12.362 -8.088 -5.756 1.00 93.50 90 SER A O 1
ATOM 701 N N . GLU A 1 91 ? 13.992 -6.567 -5.586 1.00 93.62 91 GLU A N 1
ATOM 702 C CA . GLU A 1 91 ? 13.780 -5.987 -6.924 1.00 93.62 91 GLU A CA 1
ATOM 703 C C . GLU A 1 91 ? 13.680 -7.049 -8.028 1.00 93.62 91 GLU A C 1
ATOM 705 O O . GLU A 1 91 ? 12.692 -7.083 -8.761 1.00 93.62 91 GLU A O 1
ATOM 710 N N . GLY A 1 92 ? 14.668 -7.947 -8.122 1.00 93.69 92 GLY A N 1
ATOM 711 C CA . GLY A 1 92 ? 14.684 -8.996 -9.146 1.00 93.69 92 GLY A CA 1
ATOM 712 C C . GLY A 1 92 ? 13.489 -9.949 -9.040 1.00 93.69 92 GLY A C 1
ATOM 713 O O . GLY A 1 92 ? 12.926 -10.363 -10.055 1.00 93.69 92 GLY A O 1
ATOM 714 N N . HIS A 1 93 ? 13.051 -10.245 -7.812 1.00 93.19 93 HIS A N 1
ATOM 715 C CA . HIS A 1 93 ? 11.846 -11.030 -7.566 1.00 93.19 93 HIS A CA 1
ATOM 716 C C . HIS A 1 93 ? 10.597 -10.303 -8.079 1.00 93.19 93 HIS A C 1
ATOM 718 O O . HIS A 1 93 ? 9.824 -10.894 -8.834 1.00 93.19 93 HIS A O 1
ATOM 724 N N . PHE A 1 94 ? 10.416 -9.022 -7.738 1.00 92.75 94 PHE A N 1
ATOM 725 C CA . PHE A 1 94 ? 9.254 -8.247 -8.182 1.00 92.75 94 PHE A CA 1
ATOM 726 C C . PHE A 1 94 ? 9.210 -8.101 -9.703 1.00 92.75 94 PHE A C 1
ATOM 728 O O . PHE A 1 94 ? 8.159 -8.318 -10.301 1.00 92.75 94 PHE A O 1
ATOM 735 N N . LEU A 1 95 ? 10.349 -7.815 -10.342 1.00 92.88 95 LEU A N 1
ATOM 736 C CA . LEU A 1 95 ? 10.457 -7.742 -11.801 1.00 92.88 95 LEU A CA 1
ATOM 737 C C . LEU A 1 95 ? 10.004 -9.046 -12.474 1.00 92.88 95 LEU A C 1
ATOM 739 O O . LEU A 1 95 ? 9.282 -9.014 -13.474 1.00 92.88 95 LEU A O 1
ATOM 743 N N . LYS A 1 96 ? 10.399 -10.197 -11.914 1.00 92.12 96 LYS A N 1
ATOM 744 C CA . LYS A 1 96 ? 10.008 -11.520 -12.414 1.00 92.12 96 LYS A CA 1
ATOM 745 C C . LYS A 1 96 ? 8.519 -11.796 -12.199 1.00 92.12 96 LYS A C 1
ATOM 747 O O . LYS A 1 96 ? 7.846 -12.194 -13.144 1.00 92.12 96 LYS A O 1
ATOM 752 N N . GLN A 1 97 ? 8.000 -11.571 -10.990 1.00 89.56 97 GLN A N 1
ATOM 753 C CA . GLN A 1 97 ? 6.593 -11.836 -10.653 1.00 89.56 97 GLN A CA 1
ATOM 754 C C . GLN A 1 97 ? 5.619 -10.928 -11.412 1.00 89.56 97 GLN A C 1
ATOM 756 O O . GLN A 1 97 ? 4.527 -11.355 -11.781 1.00 89.56 97 GLN A O 1
ATOM 761 N N . LEU A 1 98 ? 6.022 -9.687 -11.687 1.00 88.44 98 LEU A N 1
ATOM 762 C CA . LEU A 1 98 ? 5.239 -8.741 -12.481 1.00 88.44 98 LEU A CA 1
ATOM 763 C C . LEU A 1 98 ? 5.410 -8.939 -13.995 1.00 88.44 98 LEU A C 1
ATOM 765 O O . LEU A 1 98 ? 4.735 -8.270 -14.771 1.00 88.44 98 LEU A O 1
ATOM 769 N N . GLY A 1 99 ? 6.281 -9.856 -14.433 1.00 88.94 99 GLY A N 1
ATOM 770 C CA . GLY A 1 99 ? 6.486 -10.158 -15.852 1.00 88.94 99 GLY A CA 1
ATOM 771 C C . GLY A 1 99 ? 7.176 -9.038 -16.638 1.00 88.94 99 GLY A C 1
ATOM 772 O O . GLY A 1 99 ? 6.985 -8.937 -17.844 1.00 88.94 99 GLY A O 1
ATOM 773 N N . VAL A 1 100 ? 7.966 -8.192 -15.970 1.00 90.19 100 VAL A N 1
ATOM 774 C CA . VAL A 1 100 ? 8.662 -7.038 -16.578 1.00 90.19 100 VAL A CA 1
ATOM 775 C C . VAL A 1 100 ? 10.185 -7.170 -16.566 1.00 90.19 100 VAL A C 1
ATOM 777 O O . VAL A 1 100 ? 10.879 -6.255 -16.998 1.00 90.19 100 VAL A O 1
ATOM 780 N N . ALA A 1 101 ? 10.725 -8.304 -16.110 1.00 91.38 101 ALA A N 1
ATOM 781 C CA . ALA A 1 101 ? 12.169 -8.528 -16.003 1.00 91.38 101 ALA A CA 1
ATOM 782 C C . ALA A 1 101 ? 12.931 -8.313 -17.321 1.00 91.38 101 ALA A C 1
ATOM 784 O O . ALA A 1 101 ? 14.012 -7.737 -17.308 1.00 91.38 101 ALA A O 1
ATOM 785 N N . ASN A 1 102 ? 12.353 -8.713 -18.457 1.00 89.69 102 ASN A N 1
ATOM 786 C CA . ASN A 1 102 ? 12.994 -8.568 -19.770 1.00 89.69 102 ASN A CA 1
ATOM 787 C C . ASN A 1 102 ? 12.868 -7.157 -20.362 1.00 89.69 102 ASN A C 1
ATOM 789 O O . ASN A 1 102 ? 13.515 -6.856 -21.359 1.00 89.69 102 ASN A O 1
ATOM 793 N N . CYS A 1 103 ? 12.033 -6.310 -19.763 1.00 88.88 103 CYS A N 1
ATOM 794 C CA . CYS A 1 103 ? 11.782 -4.949 -20.221 1.00 88.88 103 CYS A CA 1
ATOM 795 C C . CYS A 1 103 ? 12.368 -3.916 -19.257 1.00 88.88 103 CYS A C 1
ATOM 797 O O . CYS A 1 103 ? 12.132 -2.731 -19.444 1.00 88.88 103 CYS A O 1
ATOM 799 N N . ALA A 1 104 ? 13.074 -4.337 -18.205 1.00 93.06 104 ALA A N 1
ATOM 800 C CA . ALA A 1 104 ? 13.625 -3.454 -17.188 1.00 93.06 104 ALA A CA 1
ATOM 801 C C . ALA A 1 104 ? 15.154 -3.504 -17.201 1.00 93.06 104 ALA A C 1
ATOM 803 O O . ALA A 1 104 ? 15.756 -4.577 -17.223 1.00 93.06 104 ALA A O 1
ATOM 804 N N . ARG A 1 105 ? 15.795 -2.337 -17.140 1.00 94.94 105 ARG A N 1
ATOM 805 C CA . ARG A 1 105 ? 17.256 -2.212 -17.064 1.00 94.94 105 ARG A CA 1
ATOM 806 C C . ARG A 1 105 ? 17.665 -1.084 -16.129 1.00 94.94 105 ARG A C 1
ATOM 808 O O . ARG A 1 105 ? 16.959 -0.086 -15.988 1.00 94.94 105 ARG A O 1
ATOM 815 N N . ARG A 1 106 ? 18.825 -1.241 -15.492 1.00 94.94 106 ARG A N 1
ATOM 816 C CA . ARG A 1 106 ? 19.425 -0.201 -14.651 1.00 94.94 106 ARG A CA 1
ATOM 817 C C . ARG A 1 106 ? 20.266 0.745 -15.497 1.00 94.94 106 ARG A C 1
ATOM 819 O O . ARG A 1 106 ? 21.021 0.311 -16.361 1.00 94.94 106 ARG A O 1
ATOM 826 N N . GLU A 1 107 ? 20.161 2.031 -15.197 1.00 95.44 107 GLU A N 1
ATOM 827 C CA . GLU A 1 107 ? 21.031 3.072 -15.741 1.00 95.44 107 GLU A CA 1
ATOM 828 C C . GLU A 1 107 ? 21.618 3.913 -14.612 1.00 95.44 107 GLU A C 1
ATOM 830 O O . GLU A 1 107 ? 20.937 4.214 -13.630 1.00 95.44 107 GLU A O 1
ATOM 835 N N . THR A 1 108 ? 22.859 4.357 -14.788 1.00 95.25 108 THR A N 1
ATOM 836 C CA . THR A 1 108 ? 23.484 5.350 -13.912 1.00 95.25 108 THR A CA 1
ATOM 837 C C . THR A 1 108 ? 23.759 6.605 -14.724 1.00 95.25 108 THR A C 1
ATOM 839 O O . THR A 1 108 ? 24.474 6.555 -15.720 1.00 95.25 108 THR A O 1
ATOM 842 N N . VAL A 1 109 ? 23.201 7.737 -14.297 1.00 92.06 109 VAL A N 1
ATOM 843 C CA . VAL A 1 109 ? 23.416 9.041 -14.937 1.00 92.06 109 VAL A CA 1
ATOM 844 C C . VAL A 1 109 ? 23.734 10.057 -13.857 1.00 92.06 109 VAL A C 1
ATOM 846 O O . VAL A 1 109 ? 22.921 10.253 -12.952 1.00 92.06 109 VAL A O 1
ATOM 849 N N . ASN A 1 110 ? 24.894 10.710 -13.963 1.00 91.19 110 ASN A N 1
ATOM 850 C CA . ASN A 1 110 ? 25.385 11.676 -12.974 1.00 91.19 110 ASN A CA 1
ATOM 851 C C . ASN A 1 110 ? 25.294 11.109 -11.545 1.00 91.19 110 ASN A C 1
ATOM 853 O O . ASN A 1 110 ? 24.648 11.702 -10.684 1.00 91.19 110 ASN A O 1
ATOM 857 N N . GLU A 1 111 ? 25.835 9.899 -11.347 1.00 90.19 111 GLU A N 1
ATOM 858 C CA . GLU A 1 111 ? 25.852 9.150 -10.072 1.00 90.19 111 GLU A CA 1
ATOM 859 C C . GLU A 1 111 ? 24.475 8.738 -9.516 1.00 90.19 111 GLU A C 1
ATOM 861 O O . GLU A 1 111 ? 24.387 8.006 -8.530 1.00 90.19 111 GLU A O 1
ATOM 866 N N . LYS A 1 112 ? 23.375 9.131 -10.165 1.00 89.25 112 LYS A N 1
ATOM 867 C CA . LYS A 1 112 ? 22.021 8.718 -9.791 1.00 89.25 112 LYS A CA 1
ATOM 868 C C . LYS A 1 112 ? 21.636 7.441 -10.523 1.00 89.25 112 LYS A C 1
ATOM 870 O O . LYS A 1 112 ? 21.781 7.349 -11.742 1.00 89.25 112 LYS A O 1
ATOM 875 N N . GLN A 1 113 ? 21.098 6.480 -9.775 1.00 93.94 113 GLN A N 1
ATOM 876 C CA . GLN A 1 113 ? 20.581 5.228 -10.320 1.00 93.94 113 GLN A CA 1
ATOM 877 C C . GLN A 1 113 ? 19.117 5.362 -10.740 1.00 93.94 113 GLN A C 1
ATOM 879 O O . GLN A 1 113 ? 18.274 5.881 -9.999 1.00 93.94 113 GLN A O 1
ATOM 884 N N . TYR A 1 114 ? 18.815 4.829 -11.915 1.00 93.56 114 TYR A N 1
ATOM 885 C CA . TYR A 1 114 ? 17.491 4.784 -12.512 1.00 93.56 114 TYR A CA 1
ATOM 886 C C . TYR A 1 114 ? 17.135 3.350 -12.890 1.00 93.56 114 TYR A C 1
ATOM 888 O O . TYR A 1 114 ? 18.012 2.537 -13.193 1.00 93.56 114 TYR A O 1
ATOM 896 N N . LEU A 1 115 ? 15.836 3.071 -12.898 1.00 93.94 115 LEU A N 1
ATOM 897 C CA . LEU A 1 115 ? 15.264 1.925 -13.587 1.00 93.94 115 LEU A CA 1
ATOM 898 C C . LEU A 1 115 ? 14.509 2.432 -14.811 1.00 93.94 115 LEU A C 1
ATOM 900 O O . LEU A 1 115 ? 13.694 3.355 -14.718 1.00 93.94 115 LEU A O 1
ATOM 904 N N . VAL A 1 116 ? 14.824 1.835 -15.954 1.00 93.69 116 VAL A N 1
ATOM 905 C CA . VAL A 1 116 ? 14.221 2.141 -17.247 1.00 93.69 116 VAL A CA 1
ATOM 906 C C . VAL A 1 116 ? 13.411 0.939 -17.702 1.00 93.69 116 VAL A C 1
ATOM 908 O O . VAL A 1 116 ? 13.916 -0.182 -17.678 1.00 93.69 116 VAL A O 1
ATOM 911 N N . PHE A 1 117 ? 12.167 1.188 -18.103 1.00 91.75 117 PHE A N 1
ATOM 912 C CA . PHE A 1 117 ? 11.206 0.197 -18.564 1.00 91.75 117 PHE A CA 1
ATOM 913 C C . PHE A 1 117 ? 10.887 0.425 -20.044 1.00 91.75 117 PHE A C 1
ATOM 915 O O . PHE A 1 117 ? 10.384 1.490 -20.403 1.00 91.75 117 PHE A O 1
ATOM 922 N N . GLY A 1 118 ? 11.148 -0.562 -20.896 1.00 88.94 118 GLY A N 1
ATOM 923 C CA . GLY A 1 118 ? 10.837 -0.533 -22.321 1.00 88.94 118 GLY A CA 1
ATOM 924 C C . GLY A 1 118 ? 11.472 -1.677 -23.118 1.00 88.94 118 GLY A C 1
ATOM 925 O O . GLY A 1 118 ? 12.206 -2.488 -22.553 1.00 88.94 118 GLY A O 1
ATOM 926 N N . PRO A 1 119 ? 11.181 -1.763 -24.428 1.00 86.12 119 PRO A N 1
ATOM 927 C CA . PRO A 1 119 ? 10.313 -0.856 -25.185 1.00 86.12 119 PRO A CA 1
ATOM 928 C C . PRO A 1 119 ? 8.825 -1.027 -24.833 1.00 86.12 119 PRO A C 1
ATOM 930 O O . PRO A 1 119 ? 8.334 -2.143 -24.683 1.00 86.12 119 PRO A O 1
ATOM 933 N N . LEU A 1 120 ? 8.100 0.087 -24.723 1.00 80.19 120 LEU A N 1
ATOM 934 C CA . LEU A 1 120 ? 6.661 0.137 -24.449 1.00 80.19 120 LEU A CA 1
ATOM 935 C C . LEU A 1 120 ? 5.892 0.676 -25.659 1.00 80.19 120 LEU A C 1
ATOM 937 O O . LEU A 1 120 ? 6.428 1.434 -26.473 1.00 80.19 120 LEU A O 1
ATOM 941 N N . GLN A 1 121 ? 4.611 0.324 -25.746 1.00 73.88 121 GLN A N 1
ATOM 942 C CA . GLN A 1 121 ? 3.660 0.984 -26.636 1.00 73.88 121 GLN A CA 1
ATOM 943 C C . GLN A 1 121 ? 2.832 1.974 -25.826 1.00 73.88 121 GLN A C 1
ATOM 945 O O . GLN A 1 121 ? 2.107 1.591 -24.909 1.00 73.88 121 GLN A O 1
ATOM 950 N N . ARG A 1 122 ? 2.939 3.259 -26.159 1.00 68.31 122 ARG A N 1
ATOM 951 C CA . ARG A 1 122 ? 2.074 4.292 -25.596 1.00 68.31 122 ARG A CA 1
ATOM 952 C C . ARG A 1 122 ? 0.912 4.517 -26.550 1.00 68.31 122 ARG A C 1
ATOM 954 O O . ARG A 1 122 ? 1.128 4.965 -27.673 1.00 68.31 122 ARG A O 1
ATOM 961 N N . VAL A 1 123 ? -0.299 4.239 -26.084 1.00 66.25 123 VAL A N 1
ATOM 962 C CA . VAL A 1 123 ? -1.533 4.528 -26.818 1.00 66.25 123 VAL A CA 1
ATOM 963 C C . VAL A 1 123 ? -2.109 5.836 -26.278 1.00 66.25 123 VAL A C 1
ATOM 965 O O . VAL A 1 123 ? -2.370 5.954 -25.082 1.00 66.25 123 VAL A O 1
ATOM 968 N N . SER A 1 124 ? -2.260 6.837 -27.140 1.00 65.31 124 SER A N 1
ATOM 969 C CA . SER A 1 124 ? -3.114 8.004 -26.902 1.00 65.31 124 SER A CA 1
ATOM 970 C C . SER A 1 124 ? -4.279 7.987 -27.889 1.00 65.31 124 SER A C 1
ATOM 972 O O . SER A 1 124 ? -4.238 7.239 -28.864 1.00 65.31 124 SER A O 1
ATOM 974 N N . GLU A 1 125 ? -5.304 8.810 -27.647 1.00 56.78 125 GLU A N 1
ATOM 975 C CA . GLU A 1 125 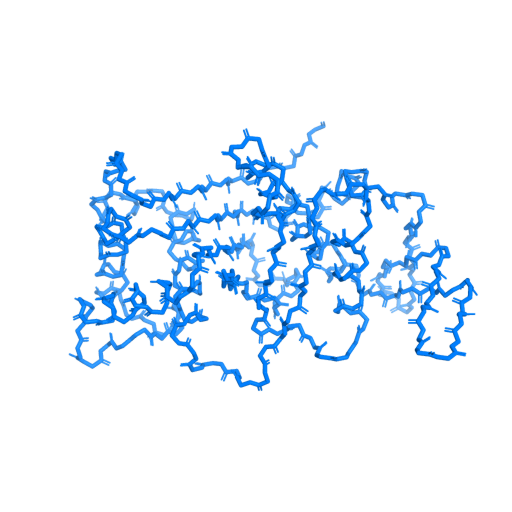? -6.574 8.816 -28.398 1.00 56.78 125 GLU A CA 1
ATOM 976 C C . GLU A 1 125 ? -6.411 8.806 -29.928 1.00 56.78 125 GLU A C 1
ATOM 978 O O . GLU A 1 125 ? -7.274 8.271 -30.611 1.00 56.78 125 GLU A O 1
ATOM 983 N N . ASN A 1 126 ? -5.291 9.314 -30.460 1.00 57.06 126 ASN A N 1
ATOM 984 C CA . ASN A 1 126 ? -5.025 9.366 -31.899 1.00 57.06 126 ASN A CA 1
ATOM 985 C C . ASN A 1 126 ? -3.639 8.845 -32.330 1.00 57.06 126 ASN A C 1
ATOM 987 O O . ASN A 1 126 ? -3.306 8.973 -33.502 1.00 57.06 126 ASN A O 1
ATOM 991 N N . ASN A 1 127 ? -2.804 8.304 -31.430 1.00 61.31 127 ASN A N 1
ATOM 992 C CA . ASN A 1 127 ? -1.436 7.892 -31.775 1.00 61.31 127 ASN A CA 1
ATOM 993 C C . ASN A 1 127 ? -0.957 6.677 -30.970 1.00 61.31 127 ASN A C 1
ATOM 995 O O . ASN A 1 127 ? -1.075 6.638 -29.746 1.00 61.31 127 ASN A O 1
ATOM 999 N N . VAL A 1 128 ? -0.315 5.730 -31.659 1.00 68.06 128 VAL A N 1
ATOM 1000 C CA . VAL A 1 128 ? 0.452 4.643 -31.037 1.00 68.06 128 VAL A CA 1
ATOM 1001 C C . VAL A 1 128 ? 1.934 4.950 -31.210 1.00 68.06 128 VAL A C 1
ATOM 1003 O O . VAL A 1 128 ? 2.466 4.887 -32.316 1.00 68.06 128 VAL A O 1
ATOM 1006 N N . VAL A 1 129 ? 2.613 5.285 -30.115 1.00 70.62 129 VAL A N 1
ATOM 1007 C CA . VAL A 1 129 ? 4.070 5.454 -30.102 1.00 70.62 129 VAL A CA 1
ATOM 1008 C C . VAL A 1 129 ? 4.692 4.147 -29.623 1.00 70.62 129 VAL A C 1
ATOM 1010 O O . VAL A 1 129 ? 4.621 3.818 -28.438 1.00 70.62 129 VAL A O 1
ATOM 1013 N N . ALA A 1 130 ? 5.276 3.389 -30.549 1.00 66.62 130 ALA A N 1
ATOM 1014 C CA . ALA A 1 130 ? 6.042 2.186 -30.239 1.00 66.62 130 ALA A CA 1
ATOM 1015 C C . ALA A 1 130 ? 7.487 2.542 -29.852 1.00 66.62 130 ALA A C 1
ATOM 1017 O O . ALA A 1 130 ? 8.070 3.473 -30.404 1.00 66.62 130 ALA A O 1
ATOM 1018 N N . GLY A 1 131 ? 8.071 1.789 -28.917 1.00 71.75 131 GLY A N 1
ATOM 1019 C CA . GLY A 1 131 ? 9.463 1.977 -28.495 1.00 71.75 131 GLY A CA 1
ATOM 1020 C C . GLY A 1 131 ? 9.665 3.041 -27.416 1.00 71.75 131 GLY A C 1
ATOM 1021 O O . GLY A 1 131 ? 10.790 3.481 -27.207 1.00 71.75 131 GLY A O 1
ATOM 1022 N N . ALA A 1 132 ? 8.602 3.462 -26.727 1.00 80.38 132 ALA A N 1
ATOM 1023 C CA . ALA A 1 132 ? 8.728 4.396 -25.616 1.00 80.38 132 ALA A CA 1
ATOM 1024 C C . ALA A 1 132 ? 9.457 3.742 -24.430 1.00 80.38 132 ALA A C 1
ATOM 1026 O O . ALA A 1 132 ? 9.273 2.555 -24.157 1.00 80.38 132 ALA A O 1
ATOM 1027 N N . GLU A 1 133 ? 10.235 4.529 -23.693 1.00 88.44 133 GLU A N 1
ATOM 1028 C CA . GLU A 1 133 ? 10.823 4.119 -22.419 1.00 88.44 133 GLU A CA 1
ATOM 1029 C C . GLU A 1 133 ? 10.225 4.951 -21.278 1.00 88.44 133 GLU A C 1
ATOM 1031 O O . GLU A 1 133 ? 10.034 6.164 -21.399 1.00 88.44 133 GLU A O 1
ATOM 1036 N N . LEU A 1 134 ? 9.938 4.300 -20.153 1.00 88.25 134 LEU A N 1
ATOM 1037 C CA . LEU A 1 134 ? 9.617 4.960 -18.892 1.00 88.25 134 LEU A CA 1
ATOM 1038 C C . LEU A 1 134 ? 10.831 4.890 -17.979 1.00 88.25 134 LEU A C 1
ATOM 1040 O O . LEU A 1 134 ? 11.329 3.810 -17.677 1.00 88.25 134 LEU A O 1
ATOM 1044 N N . ARG A 1 135 ? 11.291 6.046 -17.512 1.00 89.75 135 ARG A N 1
ATOM 1045 C CA . ARG A 1 135 ? 12.463 6.158 -16.649 1.00 89.75 135 ARG A CA 1
ATOM 1046 C C . ARG A 1 135 ? 12.078 6.769 -15.314 1.00 89.75 135 ARG A C 1
ATOM 1048 O O . ARG A 1 135 ? 11.516 7.857 -15.271 1.00 89.75 135 ARG A O 1
ATOM 1055 N N . GLU A 1 136 ? 12.454 6.097 -14.233 1.00 89.44 136 GLU A N 1
ATOM 1056 C CA . GLU A 1 136 ? 12.242 6.562 -12.862 1.00 89.44 136 GLU A CA 1
ATOM 1057 C C . GLU A 1 136 ? 13.483 6.317 -12.001 1.00 89.44 136 GLU A C 1
ATOM 1059 O O . GLU A 1 136 ? 14.324 5.470 -12.314 1.00 89.44 136 GLU A O 1
ATOM 1064 N N . THR A 1 137 ? 13.637 7.076 -10.912 1.00 89.25 137 THR A N 1
ATOM 1065 C CA . THR A 1 137 ? 14.747 6.834 -9.975 1.00 89.25 137 THR A CA 1
ATOM 1066 C C . THR A 1 137 ? 14.603 5.449 -9.350 1.00 89.25 137 THR A C 1
ATOM 1068 O O . THR A 1 137 ? 13.489 5.020 -9.042 1.00 89.25 137 THR A O 1
ATOM 1071 N N . ALA A 1 138 ? 15.718 4.741 -9.136 1.00 90.44 138 ALA A N 1
ATOM 1072 C CA . ALA A 1 138 ? 15.688 3.344 -8.694 1.00 90.44 138 ALA A CA 1
ATOM 1073 C C . ALA A 1 138 ? 14.845 3.156 -7.418 1.00 90.44 138 ALA A C 1
ATOM 1075 O O . ALA A 1 138 ? 13.959 2.311 -7.389 1.00 90.44 138 ALA A O 1
ATOM 1076 N N . ASN A 1 139 ? 15.014 4.016 -6.408 1.00 86.94 139 ASN A N 1
ATOM 1077 C CA . ASN A 1 139 ? 14.242 3.937 -5.160 1.00 86.94 139 ASN A CA 1
ATOM 1078 C C . ASN A 1 139 ? 12.729 4.099 -5.365 1.00 86.94 139 ASN A C 1
ATOM 1080 O O . ASN A 1 139 ? 11.946 3.453 -4.670 1.00 86.94 139 ASN A O 1
ATOM 1084 N N . ARG A 1 140 ? 12.301 4.954 -6.304 1.00 84.56 140 ARG A N 1
ATOM 1085 C CA . ARG A 1 140 ? 10.877 5.120 -6.630 1.00 84.56 140 ARG A CA 1
ATOM 1086 C C . ARG A 1 140 ? 10.355 3.926 -7.408 1.00 84.56 140 ARG A C 1
ATOM 1088 O O . ARG A 1 140 ? 9.296 3.407 -7.079 1.00 84.56 140 ARG A O 1
ATOM 1095 N N . ALA A 1 141 ? 11.103 3.477 -8.408 1.00 89.44 141 ALA A N 1
ATOM 1096 C CA . ALA A 1 141 ? 10.715 2.347 -9.234 1.00 89.44 141 ALA A CA 1
ATOM 1097 C C . ALA A 1 141 ? 10.630 1.039 -8.432 1.00 89.44 141 ALA A C 1
ATOM 1099 O O . ALA A 1 141 ? 9.654 0.312 -8.575 1.00 89.44 141 ALA A O 1
ATOM 1100 N N . ILE A 1 142 ? 11.579 0.767 -7.529 1.00 91.31 142 ILE A N 1
ATOM 1101 C CA . ILE A 1 142 ? 11.539 -0.417 -6.656 1.00 91.31 142 ILE A CA 1
ATOM 1102 C C . ILE A 1 142 ? 10.336 -0.354 -5.706 1.00 91.31 142 ILE A C 1
ATOM 1104 O O . ILE A 1 142 ? 9.662 -1.363 -5.509 1.00 91.31 142 ILE A O 1
ATOM 1108 N N . MET A 1 143 ? 10.009 0.825 -5.164 1.00 86.50 143 MET A N 1
ATOM 1109 C CA . MET A 1 143 ? 8.788 0.985 -4.372 1.00 86.50 143 MET A CA 1
ATOM 1110 C C . MET A 1 143 ? 7.535 0.719 -5.220 1.00 86.50 143 MET A C 1
ATOM 1112 O O . MET A 1 143 ? 6.658 -0.019 -4.789 1.00 86.50 143 MET A O 1
ATOM 1116 N N . ALA A 1 144 ? 7.462 1.240 -6.451 1.00 86.81 144 ALA A N 1
ATOM 1117 C CA . ALA A 1 144 ? 6.352 0.945 -7.362 1.00 86.81 144 ALA A CA 1
ATOM 1118 C C . ALA A 1 144 ? 6.225 -0.559 -7.660 1.00 86.81 144 ALA A C 1
ATOM 1120 O O . ALA A 1 144 ? 5.115 -1.083 -7.661 1.00 86.81 144 ALA A O 1
ATOM 1121 N N . LEU A 1 145 ? 7.347 -1.262 -7.856 1.00 91.06 145 LEU A N 1
ATOM 1122 C CA . LEU A 1 145 ? 7.381 -2.717 -8.029 1.00 91.06 145 LEU A CA 1
ATOM 1123 C C . LEU A 1 145 ? 6.832 -3.451 -6.799 1.00 91.06 145 LEU A C 1
ATOM 1125 O O . LEU A 1 145 ? 6.011 -4.352 -6.947 1.00 91.06 145 LEU A O 1
ATOM 1129 N N . PHE A 1 146 ? 7.239 -3.053 -5.594 1.00 89.94 146 PHE A N 1
ATOM 1130 C CA . PHE A 1 146 ? 6.739 -3.636 -4.347 1.00 89.94 146 PHE A CA 1
ATOM 1131 C C . PHE A 1 146 ? 5.224 -3.442 -4.184 1.00 89.94 146 PHE A C 1
ATOM 1133 O O . PHE A 1 146 ? 4.500 -4.403 -3.918 1.00 89.94 146 PHE A O 1
ATOM 1140 N N . ILE A 1 147 ? 4.741 -2.219 -4.413 1.00 86.50 147 ILE A N 1
ATOM 1141 C CA . ILE A 1 147 ? 3.315 -1.873 -4.359 1.00 86.50 147 ILE A CA 1
ATOM 1142 C C . ILE A 1 147 ? 2.523 -2.680 -5.385 1.00 86.50 147 ILE A C 1
ATOM 1144 O O . ILE A 1 147 ? 1.546 -3.342 -5.037 1.00 86.50 147 ILE A O 1
ATOM 1148 N N . ALA A 1 148 ? 2.962 -2.669 -6.644 1.00 87.31 148 ALA A N 1
ATOM 1149 C CA . ALA A 1 148 ? 2.277 -3.375 -7.717 1.00 87.31 148 ALA A CA 1
ATOM 1150 C C . ALA A 1 148 ? 2.228 -4.886 -7.465 1.00 87.31 148 ALA A C 1
ATOM 1152 O O . ALA A 1 148 ? 1.200 -5.526 -7.687 1.00 87.31 148 ALA A O 1
ATOM 1153 N N . HIS A 1 149 ? 3.318 -5.452 -6.943 1.00 88.75 149 HIS A N 1
ATOM 1154 C CA . HIS A 1 149 ? 3.380 -6.854 -6.558 1.00 88.75 149 HIS A CA 1
ATOM 1155 C C . HIS A 1 149 ? 2.360 -7.194 -5.461 1.00 88.75 149 HIS A C 1
ATOM 1157 O O . HIS A 1 149 ? 1.620 -8.170 -5.596 1.00 88.75 149 HIS A O 1
ATOM 1163 N N . PHE A 1 150 ? 2.269 -6.375 -4.409 1.00 86.00 150 PHE A N 1
ATOM 1164 C CA . PHE A 1 150 ? 1.278 -6.556 -3.348 1.00 86.00 150 PHE A CA 1
ATOM 1165 C C . PHE A 1 150 ? -0.160 -6.471 -3.874 1.00 86.00 150 PHE A C 1
ATOM 1167 O O . PHE A 1 150 ? -0.958 -7.378 -3.637 1.00 86.00 150 PHE A O 1
ATOM 1174 N N . VAL A 1 151 ? -0.483 -5.430 -4.647 1.00 82.75 151 VAL A N 1
ATOM 1175 C CA . VAL A 1 151 ? -1.824 -5.241 -5.225 1.00 82.75 151 VAL A CA 1
ATOM 1176 C C . VAL A 1 151 ? -2.213 -6.438 -6.098 1.00 82.75 151 VAL A C 1
ATOM 1178 O O . VAL A 1 151 ? -3.314 -6.972 -5.959 1.00 82.75 151 VAL A O 1
ATOM 1181 N N . ARG A 1 152 ? -1.301 -6.921 -6.953 1.00 81.19 152 ARG A N 1
ATOM 1182 C CA . ARG A 1 152 ? -1.547 -8.091 -7.808 1.00 81.19 152 ARG A CA 1
ATOM 1183 C C . ARG A 1 152 ? -1.777 -9.360 -6.991 1.00 81.19 152 ARG A C 1
ATOM 1185 O O . ARG A 1 152 ? -2.647 -10.157 -7.333 1.00 81.19 152 ARG A O 1
ATOM 1192 N N . ARG A 1 153 ? -1.043 -9.550 -5.892 1.00 81.31 153 ARG A N 1
ATOM 1193 C CA . ARG A 1 153 ? -1.283 -10.669 -4.971 1.00 81.31 153 ARG A CA 1
ATOM 1194 C C . ARG A 1 153 ? -2.662 -10.594 -4.323 1.00 81.31 153 ARG A C 1
ATOM 1196 O O . ARG A 1 153 ? -3.345 -11.611 -4.269 1.00 81.31 153 ARG A O 1
ATOM 1203 N N . VAL A 1 154 ? -3.090 -9.411 -3.885 1.00 79.44 154 VAL A N 1
ATOM 1204 C CA . VAL A 1 154 ? -4.442 -9.205 -3.340 1.00 79.44 154 VAL A CA 1
ATOM 1205 C C . VAL A 1 154 ? -5.509 -9.494 -4.399 1.00 79.44 154 VAL A C 1
ATOM 1207 O O . VAL A 1 154 ? -6.473 -10.195 -4.104 1.00 79.44 154 VAL A O 1
ATOM 1210 N N . GLN A 1 155 ? -5.323 -9.045 -5.644 1.00 77.69 155 GLN A N 1
ATOM 1211 C CA . GLN A 1 155 ? -6.236 -9.363 -6.748 1.00 77.69 155 GLN A CA 1
ATOM 1212 C C . GLN A 1 155 ? -6.340 -10.876 -6.990 1.00 77.69 155 GLN A C 1
ATOM 1214 O O . GLN A 1 155 ? -7.446 -11.390 -7.135 1.00 77.69 155 GLN A O 1
ATOM 1219 N N . LEU A 1 156 ? -5.213 -11.596 -7.015 1.00 76.88 156 LEU A N 1
ATOM 1220 C CA . LEU A 1 156 ? -5.202 -13.052 -7.194 1.00 76.88 156 LEU A CA 1
ATOM 1221 C C . LEU A 1 156 ? -5.906 -13.777 -6.042 1.00 76.88 156 LEU A C 1
ATOM 1223 O O . LEU A 1 156 ? -6.695 -14.680 -6.298 1.00 76.88 156 LEU A O 1
ATOM 1227 N N . LEU A 1 157 ? -5.676 -13.346 -4.797 1.00 76.44 157 LEU A N 1
ATOM 1228 C CA . LEU A 1 157 ? -6.397 -13.876 -3.639 1.00 76.44 157 LEU A CA 1
ATOM 1229 C C . LEU A 1 157 ? -7.902 -13.659 -3.787 1.00 76.44 157 LEU A C 1
ATOM 1231 O O . LEU A 1 157 ? -8.670 -14.587 -3.586 1.00 76.44 157 LEU A O 1
ATOM 1235 N N . LEU A 1 158 ? -8.325 -12.452 -4.168 1.00 73.12 158 LEU A N 1
ATOM 1236 C CA . LEU A 1 158 ? -9.740 -12.119 -4.315 1.00 73.12 158 LEU A CA 1
ATOM 1237 C C . LEU A 1 158 ? -10.407 -12.866 -5.468 1.00 73.12 158 LEU A C 1
ATOM 1239 O O . LEU A 1 158 ? -11.554 -13.269 -5.319 1.00 73.12 158 LEU A O 1
ATOM 1243 N N . ARG A 1 159 ? -9.697 -13.099 -6.576 1.00 72.56 159 ARG A N 1
ATOM 1244 C CA . ARG A 1 159 ? -10.174 -13.954 -7.673 1.00 72.56 159 ARG A CA 1
ATOM 1245 C C . ARG A 1 159 ? -10.538 -15.346 -7.174 1.00 72.56 159 ARG A C 1
ATOM 1247 O O . ARG A 1 159 ? -11.574 -15.871 -7.552 1.00 72.56 159 ARG A O 1
ATOM 1254 N N . ASP A 1 160 ? -9.688 -15.944 -6.346 1.00 66.69 160 ASP A N 1
ATOM 1255 C CA . ASP A 1 160 ? -9.871 -17.333 -5.921 1.00 66.69 160 ASP A CA 1
ATOM 1256 C C . ASP A 1 160 ? -11.078 -17.503 -4.970 1.00 66.69 160 ASP A C 1
ATOM 1258 O O . ASP A 1 160 ? -11.561 -18.617 -4.779 1.00 66.69 160 ASP A O 1
ATOM 1262 N N . VAL A 1 161 ? -11.598 -16.403 -4.407 1.00 66.12 161 VAL A N 1
ATOM 1263 C CA . VAL A 1 161 ? -12.785 -16.379 -3.527 1.00 66.12 161 VAL A CA 1
ATOM 1264 C C . VAL A 1 161 ? -14.010 -15.679 -4.123 1.00 66.12 161 VAL A C 1
ATOM 1266 O O . VAL A 1 161 ? -15.095 -15.803 -3.554 1.00 66.12 161 VAL A O 1
ATOM 1269 N N . ALA A 1 162 ? -13.882 -14.941 -5.228 1.00 59.75 162 ALA A N 1
ATOM 1270 C CA . ALA A 1 162 ? -14.963 -14.136 -5.791 1.00 59.75 162 ALA A CA 1
ATOM 1271 C C . ALA A 1 162 ? -15.325 -14.557 -7.222 1.00 59.75 162 ALA A C 1
ATOM 1273 O O . ALA A 1 162 ? -14.459 -14.826 -8.049 1.00 59.75 162 ALA A O 1
ATOM 1274 N N . ASP A 1 163 ? -16.623 -14.538 -7.534 1.00 55.72 163 ASP A N 1
ATOM 1275 C CA . ASP A 1 163 ? -17.114 -14.712 -8.904 1.00 55.72 163 ASP A CA 1
ATOM 1276 C C . ASP A 1 163 ? -16.598 -13.586 -9.817 1.00 55.72 163 ASP A C 1
ATOM 1278 O O . ASP A 1 163 ? -16.445 -12.436 -9.388 1.00 55.72 163 ASP A O 1
ATOM 1282 N N . ALA A 1 164 ? -16.359 -13.899 -11.095 1.00 48.25 164 ALA A N 1
ATOM 1283 C CA . ALA A 1 164 ? -15.550 -13.083 -12.008 1.00 48.25 164 ALA A CA 1
ATOM 1284 C C . ALA A 1 164 ? -15.992 -11.604 -12.178 1.00 48.25 164 ALA A C 1
ATOM 1286 O O . ALA A 1 164 ? -15.205 -10.759 -12.605 1.00 48.25 164 ALA A O 1
ATOM 1287 N N . GLY A 1 165 ? -17.230 -11.261 -11.810 1.00 47.50 165 GLY A N 1
ATOM 1288 C CA . GLY A 1 165 ? -17.759 -9.893 -11.838 1.00 47.50 165 GLY A CA 1
ATOM 1289 C C . GLY A 1 165 ? -17.175 -8.930 -10.788 1.00 47.50 165 GLY A C 1
ATOM 1290 O O . GLY A 1 165 ? -17.377 -7.724 -10.909 1.00 47.50 165 GLY A O 1
ATOM 1291 N N . TYR A 1 166 ? -16.441 -9.418 -9.778 1.00 49.84 166 TYR A N 1
ATOM 1292 C CA . TYR A 1 166 ? -15.886 -8.597 -8.684 1.00 49.84 166 TYR A CA 1
ATOM 1293 C C . TYR A 1 166 ? -14.438 -8.126 -8.885 1.00 49.84 166 TYR A C 1
ATOM 1295 O O . TYR A 1 166 ? -13.879 -7.481 -7.999 1.00 49.84 166 TYR A O 1
ATOM 1303 N N . MET A 1 167 ? -13.812 -8.434 -10.021 1.00 56.81 167 MET A N 1
ATOM 1304 C CA . MET A 1 167 ? -12.359 -8.266 -10.181 1.00 56.81 167 MET A CA 1
ATOM 1305 C C . MET A 1 167 ? -11.915 -6.934 -10.787 1.00 56.81 167 MET A C 1
ATOM 1307 O O . MET A 1 167 ? -10.717 -6.708 -10.956 1.00 56.81 167 MET A O 1
ATOM 1311 N N . ASN A 1 168 ? -12.864 -6.045 -11.085 1.00 58.16 168 ASN A N 1
ATOM 1312 C CA . ASN A 1 168 ? -12.548 -4.682 -11.490 1.00 58.16 168 ASN A CA 1
ATOM 1313 C C . ASN A 1 168 ? -12.280 -3.837 -10.242 1.00 58.16 168 ASN A C 1
ATOM 1315 O O . ASN A 1 168 ? -13.211 -3.425 -9.542 1.00 58.16 168 ASN A O 1
ATOM 1319 N N . PHE A 1 169 ? -11.006 -3.567 -9.969 1.00 61.19 169 PHE A N 1
ATOM 1320 C CA . PHE A 1 169 ? -10.605 -2.710 -8.863 1.00 61.19 169 PHE A CA 1
ATOM 1321 C C . PHE A 1 169 ? -10.351 -1.296 -9.359 1.00 61.19 169 PHE A C 1
ATOM 1323 O O . PHE A 1 169 ? -9.594 -1.066 -10.293 1.00 61.19 169 PHE A O 1
ATOM 1330 N N . SER A 1 170 ? -10.991 -0.332 -8.714 1.00 57.03 170 SER A N 1
ATOM 1331 C CA . SER A 1 170 ? -10.670 1.084 -8.865 1.00 57.03 170 SER A CA 1
ATOM 1332 C C . SER A 1 170 ? -10.035 1.527 -7.565 1.00 57.03 170 SER A C 1
ATOM 1334 O O . SER A 1 170 ? -10.746 1.550 -6.567 1.00 57.03 170 SER A O 1
ATOM 1336 N N . PHE A 1 171 ? -8.731 1.790 -7.565 1.00 61.72 171 PHE A N 1
ATOM 1337 C CA . PHE A 1 171 ? -7.985 2.246 -6.394 1.00 61.72 171 PHE A CA 1
ATOM 1338 C C . PHE A 1 171 ? -7.762 3.745 -6.476 1.00 61.72 171 PHE A C 1
ATOM 1340 O O . PHE A 1 171 ? -7.453 4.250 -7.550 1.00 61.72 171 PHE A O 1
ATOM 1347 N N . TYR A 1 172 ? -7.851 4.432 -5.345 1.00 55.38 172 TYR A N 1
ATOM 1348 C CA . TYR A 1 172 ? -7.440 5.822 -5.227 1.00 55.38 172 TYR A CA 1
ATOM 1349 C C . TYR A 1 172 ? -6.052 5.870 -4.592 1.00 55.38 172 TYR A C 1
ATOM 1351 O O . TYR A 1 172 ? -5.788 5.148 -3.647 1.00 55.38 172 TYR A O 1
ATOM 1359 N N . ALA A 1 173 ? -5.122 6.646 -5.129 1.00 56.53 173 ALA A N 1
ATOM 1360 C CA . ALA A 1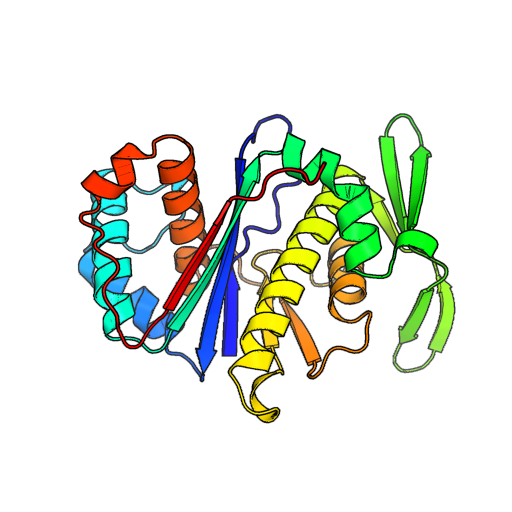 173 ? -3.826 6.860 -4.494 1.00 56.53 173 ALA A CA 1
ATOM 1361 C C . ALA A 1 173 ? -3.733 8.328 -4.075 1.00 56.53 173 ALA A C 1
ATOM 1363 O O . ALA A 1 173 ? -3.821 9.197 -4.946 1.00 56.53 173 ALA A O 1
ATOM 1364 N N . ASP A 1 174 ? -3.505 8.587 -2.779 1.00 46.28 174 ASP A N 1
ATOM 1365 C CA . ASP A 1 174 ? -3.406 9.930 -2.166 1.00 46.28 174 ASP A CA 1
ATOM 1366 C C . ASP A 1 174 ? -2.425 10.842 -2.938 1.00 46.28 174 ASP A C 1
ATOM 1368 O O . ASP A 1 174 ? -2.579 12.058 -2.978 1.00 46.28 174 ASP A O 1
ATOM 1372 N N . LYS A 1 175 ? -1.427 10.269 -3.638 1.00 50.59 175 LYS A N 1
ATOM 1373 C CA . LYS A 1 175 ? -0.419 11.013 -4.427 1.00 50.59 175 LYS A CA 1
ATOM 1374 C C . LYS A 1 175 ? 0.096 10.291 -5.673 1.00 50.59 175 LYS A C 1
ATOM 1376 O O . LYS A 1 175 ? 1.287 10.375 -5.983 1.00 50.59 175 LYS A O 1
ATOM 1381 N N . ALA A 1 176 ? -0.753 9.583 -6.419 1.00 45.84 176 ALA A N 1
ATOM 1382 C CA . ALA A 1 176 ? -0.363 9.286 -7.800 1.00 45.84 176 ALA A CA 1
ATOM 1383 C C . ALA A 1 176 ? -0.417 10.615 -8.573 1.00 45.84 176 ALA A C 1
ATOM 1385 O O . ALA A 1 176 ? -1.495 11.194 -8.674 1.00 45.84 176 ALA A O 1
ATOM 1386 N N . PRO A 1 177 ? 0.708 11.167 -9.069 1.00 41.00 177 PRO A N 1
ATOM 1387 C CA . PRO A 1 177 ? 0.642 12.407 -9.824 1.00 41.00 177 PRO A CA 1
ATOM 1388 C C . PRO A 1 177 ? -0.237 12.143 -11.046 1.00 41.00 177 PRO A C 1
ATOM 1390 O O . PRO A 1 177 ? 0.097 11.282 -11.860 1.00 41.00 177 PRO A O 1
ATOM 1393 N N . GLY A 1 178 ? -1.353 12.869 -11.161 1.00 41.47 178 GLY A N 1
ATOM 1394 C CA . GLY A 1 178 ? -2.337 12.724 -12.243 1.00 41.47 178 GLY A CA 1
ATOM 1395 C C . GLY A 1 178 ? -1.749 12.845 -13.658 1.00 41.47 178 GLY A C 1
ATOM 1396 O O . GLY A 1 178 ? -2.409 12.510 -14.634 1.00 41.47 178 GLY A O 1
ATOM 1397 N N . ALA A 1 179 ? -0.482 13.250 -13.776 1.00 52.41 179 ALA A N 1
ATOM 1398 C CA . ALA A 1 179 ? 0.386 12.976 -14.910 1.00 52.41 17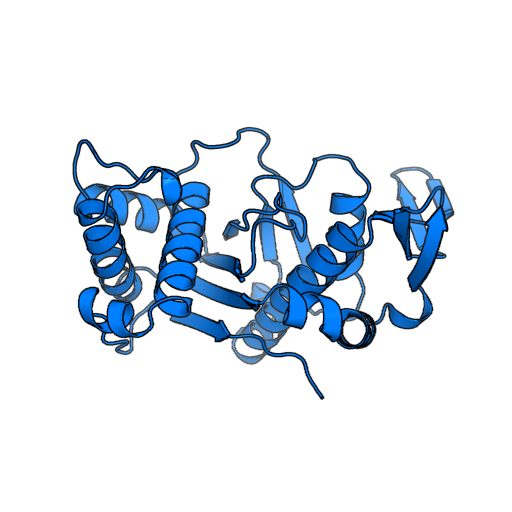9 ALA A CA 1
ATOM 1399 C C . ALA A 1 179 ? 1.849 12.871 -14.429 1.00 52.41 179 ALA A C 1
ATOM 1401 O O . ALA A 1 179 ? 2.321 13.722 -13.676 1.00 52.41 179 ALA A O 1
ATOM 1402 N N . GLY A 1 180 ? 2.591 11.840 -14.850 1.00 62.16 180 GLY A N 1
ATOM 1403 C CA . GLY A 1 180 ? 4.017 11.694 -14.521 1.00 62.16 180 GLY A CA 1
ATOM 1404 C C . GLY A 1 180 ? 4.570 10.283 -14.734 1.00 62.16 180 GLY A C 1
ATOM 1405 O O . GLY A 1 180 ? 3.811 9.328 -14.920 1.00 62.16 180 GLY A O 1
ATOM 1406 N N . GLY A 1 181 ? 5.900 10.141 -14.698 1.00 69.56 181 GLY A N 1
ATOM 1407 C CA . GLY A 1 181 ? 6.580 8.858 -14.923 1.00 69.56 181 GLY A CA 1
ATOM 1408 C C . GLY A 1 181 ? 6.201 7.785 -13.895 1.00 69.56 181 GLY A C 1
ATOM 1409 O O . GLY A 1 181 ? 5.926 6.654 -14.279 1.00 69.56 181 GLY A O 1
ATOM 1410 N N . TYR A 1 182 ? 6.052 8.150 -12.618 1.00 74.50 182 TYR A N 1
ATOM 1411 C CA . TYR A 1 182 ? 5.690 7.219 -11.542 1.00 74.50 182 TYR A CA 1
ATOM 1412 C C . TYR A 1 182 ? 4.264 6.664 -11.663 1.00 74.50 182 TYR A C 1
ATOM 1414 O O . TYR A 1 182 ? 4.057 5.463 -11.517 1.00 74.50 182 TYR A O 1
ATOM 1422 N N . ALA A 1 183 ? 3.278 7.515 -11.968 1.00 72.81 183 ALA A N 1
ATOM 1423 C CA . ALA A 1 183 ? 1.906 7.062 -12.202 1.00 72.81 183 ALA A CA 1
ATOM 1424 C C . ALA A 1 183 ? 1.820 6.195 -13.467 1.00 72.81 183 ALA A C 1
ATOM 1426 O O . ALA A 1 183 ? 1.161 5.159 -13.467 1.00 72.81 183 ALA A O 1
ATOM 1427 N N . SER A 1 184 ? 2.555 6.573 -14.520 1.00 76.50 184 SER A N 1
ATOM 1428 C CA . SER A 1 184 ? 2.673 5.768 -15.742 1.00 76.50 184 SER A CA 1
ATOM 1429 C C . SER A 1 184 ? 3.320 4.410 -15.464 1.00 76.50 184 SER A C 1
ATOM 1431 O O . SER A 1 184 ? 2.877 3.404 -16.007 1.00 76.50 184 SER A O 1
ATOM 1433 N N . LEU A 1 185 ? 4.327 4.368 -14.585 1.00 82.75 185 LEU A N 1
ATOM 1434 C CA . LEU A 1 185 ? 4.974 3.136 -14.148 1.00 82.75 185 LEU A CA 1
ATOM 1435 C C . LEU A 1 185 ? 4.010 2.248 -13.356 1.00 82.75 185 LEU A C 1
ATOM 1437 O O . LEU A 1 185 ? 3.900 1.071 -13.666 1.00 82.75 185 LEU A O 1
ATOM 1441 N N . LEU A 1 186 ? 3.285 2.780 -12.369 1.00 80.69 186 LEU A N 1
ATOM 1442 C CA . LEU A 1 186 ? 2.297 1.987 -11.629 1.00 80.69 186 LEU A CA 1
ATOM 1443 C C . LEU A 1 186 ? 1.187 1.457 -12.543 1.00 80.69 186 LEU A C 1
ATOM 1445 O O . LEU A 1 186 ? 0.848 0.280 -12.448 1.00 80.69 186 LEU A O 1
ATOM 1449 N N . ASN A 1 187 ? 0.673 2.282 -13.461 1.00 77.75 187 ASN A N 1
ATOM 1450 C CA . ASN A 1 187 ? -0.303 1.838 -14.456 1.00 77.75 187 ASN A CA 1
ATOM 1451 C C . ASN A 1 187 ? 0.263 0.718 -15.329 1.00 77.75 187 ASN A C 1
ATOM 1453 O O . ASN A 1 187 ? -0.385 -0.313 -15.474 1.00 77.75 187 ASN A O 1
ATOM 1457 N N . LEU A 1 188 ? 1.489 0.875 -15.841 1.00 80.94 188 LEU A N 1
ATOM 1458 C CA . LEU A 1 188 ? 2.172 -0.182 -16.584 1.00 80.94 188 LEU A CA 1
ATOM 1459 C C . LEU A 1 188 ? 2.246 -1.471 -15.756 1.00 80.94 188 LEU A C 1
ATOM 1461 O O . LEU A 1 188 ? 1.862 -2.524 -16.240 1.00 80.94 188 LEU A O 1
ATOM 1465 N N . LEU A 1 189 ? 2.728 -1.405 -14.514 1.00 85.75 189 LEU A N 1
ATOM 1466 C CA . LEU A 1 189 ? 2.953 -2.589 -13.682 1.00 85.75 189 LEU A CA 1
ATOM 1467 C C . LEU A 1 189 ? 1.655 -3.302 -13.276 1.00 85.75 189 LEU A C 1
ATOM 1469 O O . LEU A 1 189 ? 1.657 -4.526 -13.161 1.00 85.75 189 LEU A O 1
ATOM 1473 N N . LEU A 1 190 ? 0.568 -2.557 -13.047 1.00 80.19 190 LEU A N 1
ATOM 1474 C CA . LEU A 1 190 ? -0.728 -3.116 -12.651 1.00 80.19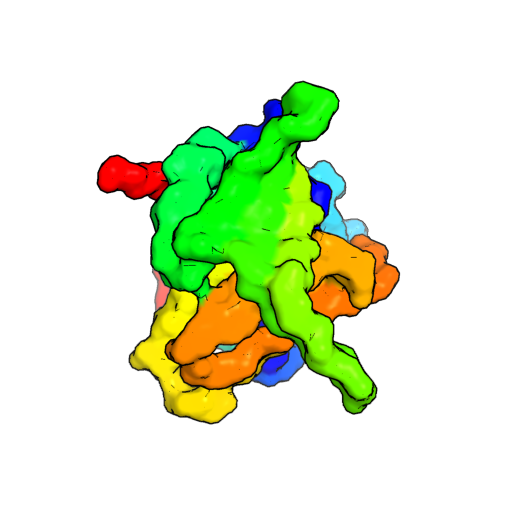 190 LEU A CA 1
ATOM 1475 C C . LEU A 1 190 ? -1.564 -3.606 -13.838 1.00 80.19 190 LEU A C 1
ATOM 1477 O O . LEU A 1 190 ? -2.327 -4.552 -13.673 1.00 80.19 190 LEU A O 1
ATOM 1481 N N . GLN A 1 191 ? -1.429 -2.985 -15.012 1.00 74.75 191 GLN A N 1
ATOM 1482 C CA . GLN A 1 191 ? -2.160 -3.382 -16.224 1.00 74.75 191 GLN A CA 1
ATOM 1483 C C . GLN A 1 191 ? -1.398 -4.410 -17.069 1.00 74.75 191 GLN A C 1
ATOM 1485 O O . GLN A 1 191 ? -1.981 -5.044 -17.945 1.00 74.75 191 GLN A O 1
ATOM 1490 N N . ASN A 1 192 ? -0.097 -4.598 -16.827 1.00 69.75 192 ASN A N 1
ATOM 1491 C CA . ASN A 1 192 ? 0.693 -5.586 -17.549 1.00 69.75 192 ASN A CA 1
ATOM 1492 C C . ASN A 1 192 ? 0.426 -7.012 -17.033 1.00 69.75 192 ASN A C 1
ATOM 1494 O O . ASN A 1 192 ? 0.953 -7.447 -16.003 1.00 69.75 192 ASN A O 1
ATOM 1498 N N . GLY A 1 193 ? -0.356 -7.774 -17.799 1.00 60.59 193 GLY A N 1
ATOM 1499 C CA . GLY A 1 193 ? -0.501 -9.219 -17.648 1.00 60.59 193 GLY A CA 1
ATOM 1500 C C . GLY A 1 193 ? -1.906 -9.733 -17.948 1.00 60.59 193 GLY A C 1
ATOM 1501 O O . GLY A 1 193 ? -2.859 -8.971 -18.047 1.00 60.59 193 GLY A O 1
ATOM 1502 N N . ASN A 1 194 ? -2.037 -11.059 -18.046 1.00 52.88 194 ASN A N 1
ATOM 1503 C CA . ASN A 1 194 ? -3.328 -11.755 -18.080 1.00 52.88 194 ASN A CA 1
ATOM 1504 C C . ASN A 1 194 ? -3.978 -11.715 -16.685 1.00 52.88 194 ASN A C 1
ATOM 1506 O O . ASN A 1 194 ? -4.061 -12.732 -15.993 1.00 52.88 194 ASN A O 1
ATOM 1510 N N . THR A 1 195 ? -4.361 -10.529 -16.224 1.00 55.94 195 THR A N 1
ATOM 1511 C CA . THR A 1 195 ? -5.189 -10.367 -15.030 1.00 55.94 195 THR A CA 1
ATOM 1512 C C . THR A 1 195 ? -6.647 -10.534 -15.428 1.00 55.94 195 THR A C 1
ATOM 1514 O O . THR A 1 195 ? -7.074 -10.067 -16.481 1.00 55.94 195 THR A O 1
ATOM 1517 N N . VAL A 1 196 ? -7.421 -11.236 -14.605 1.00 55.41 196 VAL A N 1
ATOM 1518 C CA . VAL A 1 196 ? -8.869 -11.292 -14.801 1.00 55.41 196 VAL A CA 1
ATOM 1519 C C . VAL A 1 196 ? -9.446 -10.050 -14.117 1.00 55.41 196 VAL A C 1
ATOM 1521 O O . VAL A 1 196 ? -9.235 -9.866 -12.920 1.00 55.41 196 VAL A O 1
ATOM 1524 N N . GLY A 1 197 ? -10.110 -9.183 -14.885 1.00 57.69 197 GLY A N 1
ATOM 1525 C CA . GLY A 1 197 ? -10.580 -7.867 -14.435 1.00 57.69 197 GLY A CA 1
ATOM 1526 C C . GLY A 1 197 ? -9.551 -6.738 -14.590 1.00 57.69 197 GLY A C 1
ATOM 1527 O O . GLY A 1 197 ? -8.342 -6.970 -14.658 1.00 57.69 197 GLY A O 1
ATOM 1528 N N . ASP A 1 198 ? -10.056 -5.507 -14.635 1.00 62.06 198 ASP A N 1
ATOM 1529 C CA . ASP A 1 198 ? -9.281 -4.283 -14.826 1.00 62.06 198 ASP A CA 1
ATOM 1530 C C . ASP A 1 198 ? -8.866 -3.670 -13.484 1.00 62.06 198 ASP A C 1
ATOM 1532 O O . ASP A 1 198 ? -9.697 -3.455 -12.597 1.00 62.06 198 ASP A O 1
ATOM 1536 N N . ILE A 1 199 ? -7.592 -3.286 -13.362 1.00 65.81 199 ILE A N 1
ATOM 1537 C CA . ILE A 1 199 ? -7.140 -2.381 -12.303 1.00 65.81 199 ILE A CA 1
ATOM 1538 C C . ILE A 1 199 ? -7.092 -0.957 -12.861 1.00 65.81 199 ILE A C 1
ATOM 1540 O O . ILE A 1 199 ? -6.277 -0.627 -13.726 1.00 65.81 199 ILE A O 1
ATOM 1544 N N . LYS A 1 200 ? -7.957 -0.093 -12.332 1.00 61.28 200 LYS A N 1
ATOM 1545 C CA . LYS A 1 200 ? -7.946 1.348 -12.583 1.00 61.28 200 LYS A CA 1
ATOM 1546 C C . LYS A 1 200 ? -7.348 2.063 -11.382 1.00 61.28 200 LYS A C 1
ATOM 1548 O O . LYS A 1 200 ? -7.792 1.866 -10.253 1.00 61.28 200 LYS A O 1
ATOM 1553 N N . ILE A 1 201 ? -6.350 2.900 -11.632 1.00 59.91 201 ILE A N 1
ATOM 1554 C CA . ILE A 1 201 ? -5.785 3.790 -10.621 1.00 59.91 201 ILE A CA 1
ATOM 1555 C C . ILE A 1 201 ? -6.370 5.181 -10.850 1.00 59.91 201 ILE A C 1
ATOM 1557 O O . ILE A 1 201 ? -6.235 5.754 -11.929 1.00 59.91 201 ILE A O 1
ATOM 1561 N N . TYR A 1 202 ? -7.005 5.714 -9.821 1.00 54.59 202 TYR A N 1
ATOM 1562 C CA . TYR A 1 202 ? -7.451 7.090 -9.711 1.00 54.59 202 TYR A CA 1
ATOM 1563 C C . TYR A 1 202 ? -6.564 7.812 -8.691 1.00 54.59 202 TYR A C 1
ATOM 1565 O O . TYR A 1 202 ? -5.977 7.198 -7.802 1.00 54.59 202 TYR A O 1
ATOM 1573 N N . SER A 1 203 ? -6.440 9.125 -8.817 1.00 52.19 203 SER A N 1
ATOM 1574 C CA . SER A 1 203 ? -5.712 9.975 -7.872 1.00 52.19 203 SER A CA 1
ATOM 1575 C C . SER A 1 203 ? -6.650 11.051 -7.349 1.00 52.19 203 SER A C 1
ATOM 1577 O O . SER A 1 203 ? -7.366 11.656 -8.152 1.00 52.19 203 SER A O 1
ATOM 1579 N N . PHE A 1 204 ? -6.631 11.326 -6.046 1.00 44.25 204 PHE A N 1
ATOM 1580 C CA . PHE A 1 204 ? -7.287 12.522 -5.523 1.00 44.25 204 PHE A CA 1
ATOM 1581 C C . PHE A 1 204 ? -6.446 13.758 -5.853 1.00 44.25 204 PHE A C 1
ATOM 1583 O O . PHE A 1 204 ? -5.219 13.738 -5.787 1.00 44.25 204 PHE A O 1
ATOM 1590 N N . VAL A 1 205 ? -7.121 14.836 -6.251 1.00 42.66 205 VAL A N 1
ATOM 1591 C CA . VAL A 1 205 ? -6.506 16.166 -6.397 1.00 42.66 205 VAL A CA 1
ATOM 1592 C C . VAL A 1 205 ? -6.529 16.909 -5.050 1.00 42.66 205 VAL A C 1
ATOM 1594 O O . VAL A 1 205 ? -5.751 17.837 -4.844 1.00 42.66 205 VAL A O 1
ATOM 1597 N N . GLU A 1 206 ? -7.371 16.473 -4.108 1.00 43.00 206 GLU A N 1
ATOM 1598 C CA . GLU A 1 206 ? -7.535 17.079 -2.785 1.00 43.00 206 GLU A CA 1
ATOM 1599 C C . GLU A 1 206 ? -6.820 16.249 -1.718 1.00 43.00 206 GLU A C 1
ATOM 1601 O O . GLU A 1 206 ? -7.339 15.271 -1.194 1.00 43.00 206 GLU A O 1
ATOM 1606 N N . SER A 1 207 ? -5.588 16.659 -1.428 1.00 50.91 207 SER A N 1
ATOM 1607 C CA . SER A 1 207 ? -4.712 16.049 -0.434 1.00 50.91 207 SER A CA 1
ATOM 1608 C C . SER A 1 207 ? -5.171 16.333 1.001 1.00 50.91 207 SER A C 1
ATOM 1610 O O . SER A 1 207 ? -5.518 17.469 1.327 1.00 50.91 207 SER A O 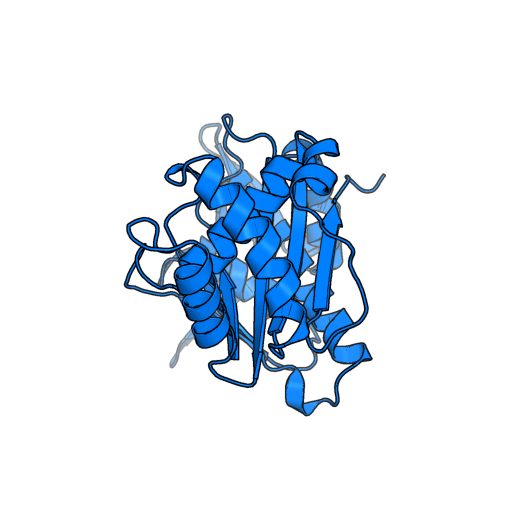1
ATOM 1612 N N . ASP A 1 208 ? -5.012 15.342 1.878 1.00 51.53 208 ASP A N 1
ATOM 1613 C CA . ASP A 1 208 ? -4.890 15.452 3.343 1.00 51.53 208 ASP A CA 1
ATOM 1614 C C . ASP A 1 208 ? -6.167 15.551 4.210 1.00 51.53 208 ASP A C 1
ATOM 1616 O O . ASP A 1 208 ? -6.033 15.547 5.438 1.00 51.53 208 ASP A O 1
ATOM 1620 N N . ALA A 1 209 ? -7.380 15.595 3.645 1.00 58.94 209 ALA A N 1
ATOM 1621 C CA . ALA A 1 209 ? -8.616 15.773 4.432 1.00 58.94 209 ALA A CA 1
ATOM 1622 C C . ALA A 1 209 ? -9.693 14.687 4.248 1.00 58.94 209 ALA A C 1
ATOM 1624 O O . ALA A 1 209 ? -10.661 14.665 5.013 1.00 58.94 209 ALA A O 1
ATOM 1625 N N . ALA A 1 210 ? -9.556 13.780 3.276 1.00 71.62 210 ALA A N 1
ATOM 1626 C CA . ALA A 1 210 ? -10.537 12.717 3.089 1.00 71.62 210 ALA A CA 1
ATOM 1627 C C . ALA A 1 210 ? -10.449 11.692 4.233 1.00 71.62 210 ALA A C 1
ATOM 1629 O O . ALA A 1 210 ? -9.379 11.171 4.547 1.00 71.62 210 ALA A O 1
ATOM 1630 N N . ALA A 1 211 ? -11.589 11.374 4.855 1.00 74.69 211 ALA A N 1
ATOM 1631 C CA . ALA A 1 211 ? -11.655 10.418 5.966 1.00 74.69 211 ALA A CA 1
ATOM 1632 C C . ALA A 1 211 ? -11.123 9.023 5.580 1.00 74.69 211 ALA A C 1
ATOM 1634 O O . ALA A 1 211 ? -10.620 8.293 6.429 1.00 74.69 211 ALA A O 1
ATOM 1635 N N . THR A 1 212 ? -11.211 8.669 4.299 1.00 72.31 212 THR A N 1
ATOM 1636 C CA . THR A 1 212 ? -10.710 7.422 3.710 1.00 72.31 212 THR A CA 1
ATOM 1637 C C . THR A 1 212 ? -9.193 7.349 3.660 1.00 72.31 212 THR A C 1
ATOM 1639 O O . THR A 1 212 ? -8.620 6.319 4.011 1.00 72.31 212 THR A O 1
ATOM 1642 N N . ASP A 1 213 ? -8.553 8.454 3.289 1.00 74.12 213 ASP A N 1
ATOM 1643 C CA . ASP A 1 213 ? -7.097 8.560 3.228 1.00 74.12 213 ASP A CA 1
ATOM 1644 C C . ASP A 1 213 ? -6.546 8.572 4.652 1.00 74.12 213 ASP A C 1
ATOM 1646 O O . ASP A 1 213 ? -5.632 7.842 5.010 1.00 74.12 213 ASP A O 1
ATOM 1650 N N . LEU A 1 214 ? -7.196 9.315 5.547 1.00 82.69 214 LEU A N 1
ATOM 1651 C CA . LEU A 1 214 ? -6.823 9.296 6.955 1.00 82.69 214 LEU A CA 1
ATOM 1652 C C . LEU A 1 214 ? -7.032 7.909 7.577 1.00 82.69 214 LEU A C 1
ATOM 1654 O O . LEU A 1 214 ? -6.244 7.507 8.430 1.00 82.69 214 LEU A O 1
ATOM 1658 N N . LEU A 1 215 ? -8.048 7.152 7.161 1.00 85.88 215 LEU A N 1
ATOM 1659 C CA . LEU A 1 215 ? -8.271 5.798 7.654 1.00 85.88 215 LEU A CA 1
ATOM 1660 C C . LEU A 1 215 ? -7.093 4.869 7.327 1.00 85.88 215 LEU A C 1
ATOM 1662 O O . LEU A 1 215 ? -6.623 4.171 8.232 1.00 85.88 215 LEU A O 1
ATOM 1666 N N . ALA A 1 216 ? -6.608 4.836 6.082 1.00 81.31 216 ALA A N 1
ATOM 1667 C CA . ALA A 1 216 ? -5.521 3.918 5.756 1.00 81.31 216 ALA A CA 1
ATOM 1668 C C . ALA A 1 216 ? -4.144 4.410 6.235 1.00 81.31 216 ALA A C 1
ATOM 1670 O O . ALA A 1 216 ? -3.362 3.571 6.683 1.00 81.31 216 ALA A O 1
ATOM 1671 N N . ASP A 1 217 ? -3.897 5.722 6.332 1.00 83.69 217 ASP A N 1
ATOM 1672 C CA . ASP A 1 217 ? -2.704 6.281 6.983 1.00 83.69 217 ASP A CA 1
ATOM 1673 C C . ASP A 1 217 ? -2.649 5.846 8.454 1.00 83.69 217 ASP A C 1
ATOM 1675 O O . ASP A 1 217 ? -1.603 5.430 8.965 1.00 83.69 217 ASP A O 1
ATOM 1679 N N . ASN A 1 218 ? -3.802 5.837 9.128 1.00 87.00 218 ASN A N 1
ATOM 1680 C CA . ASN A 1 218 ? -3.902 5.358 10.499 1.00 87.00 218 ASN A CA 1
ATOM 1681 C C . ASN A 1 218 ? -3.671 3.844 10.623 1.00 87.00 218 ASN A C 1
ATOM 1683 O O . ASN A 1 218 ? -2.975 3.415 11.547 1.00 87.00 218 ASN A O 1
ATOM 1687 N N . PHE A 1 219 ? -4.169 3.022 9.691 1.00 86.69 219 PHE A N 1
ATOM 1688 C CA . PHE A 1 219 ? -3.807 1.599 9.646 1.00 86.69 219 PHE A CA 1
ATOM 1689 C C . PHE A 1 219 ? -2.315 1.391 9.377 1.00 86.69 219 PHE A C 1
ATOM 1691 O O . PHE A 1 219 ? -1.679 0.587 10.060 1.00 86.69 219 PHE A O 1
ATOM 1698 N N . ALA A 1 220 ? -1.731 2.124 8.429 1.00 84.19 220 ALA A N 1
ATOM 1699 C CA . ALA A 1 220 ? -0.315 2.022 8.099 1.00 84.19 220 ALA A CA 1
ATOM 1700 C C . ALA A 1 220 ? 0.550 2.378 9.316 1.00 84.19 220 ALA A C 1
ATOM 1702 O O . ALA A 1 220 ? 1.483 1.652 9.670 1.00 84.19 220 ALA A O 1
ATOM 1703 N N . GLY A 1 221 ? 0.183 3.453 10.015 1.00 84.75 221 GLY A N 1
ATOM 1704 C CA . GLY A 1 221 ? 0.810 3.881 11.255 1.00 84.75 221 GLY A CA 1
ATOM 1705 C C . GLY A 1 221 ? 0.687 2.861 12.388 1.00 84.75 221 GLY A C 1
ATOM 1706 O O . GLY A 1 221 ? 1.688 2.556 13.045 1.00 84.75 221 GLY A O 1
ATOM 1707 N N . LEU A 1 222 ? -0.506 2.290 12.587 1.00 86.56 222 LEU A N 1
ATOM 1708 C CA . LEU A 1 222 ? -0.758 1.237 13.572 1.00 86.56 222 LEU A CA 1
ATOM 1709 C C . LEU A 1 222 ? 0.139 0.018 13.323 1.00 86.56 222 LEU A C 1
ATOM 1711 O O . LEU A 1 222 ? 0.832 -0.444 14.231 1.00 86.56 222 LEU A O 1
ATOM 1715 N N . LEU A 1 223 ? 0.172 -0.485 12.091 1.00 84.50 223 LEU A N 1
ATOM 1716 C CA . LEU A 1 223 ? 0.922 -1.691 11.734 1.00 84.50 223 LEU A CA 1
ATOM 1717 C C . LEU A 1 223 ? 2.433 -1.474 11.757 1.00 84.50 223 LEU A C 1
ATOM 1719 O O . LEU A 1 223 ? 3.181 -2.360 12.184 1.00 84.50 223 LEU A O 1
ATOM 1723 N N . ARG A 1 224 ? 2.899 -0.277 11.394 1.00 82.94 224 ARG A N 1
ATOM 1724 C CA . ARG A 1 224 ? 4.294 0.129 11.593 1.00 82.94 224 ARG A CA 1
ATOM 1725 C C . ARG A 1 224 ? 4.667 0.115 13.075 1.00 82.94 224 ARG A C 1
ATOM 1727 O O . ARG A 1 224 ? 5.694 -0.454 13.445 1.00 82.94 224 ARG A O 1
ATOM 1734 N N . ASP A 1 225 ? 3.829 0.697 13.931 1.00 84.12 225 ASP A N 1
ATOM 1735 C CA . ASP A 1 225 ? 4.044 0.725 15.381 1.00 84.12 225 ASP A CA 1
ATOM 1736 C C . ASP A 1 225 ? 4.095 -0.685 15.984 1.00 84.12 225 ASP A C 1
ATOM 1738 O O . ASP A 1 225 ? 4.957 -0.960 16.823 1.00 84.12 225 ASP A O 1
ATOM 1742 N N . VAL A 1 226 ? 3.211 -1.580 15.538 1.00 79.50 226 VAL A N 1
ATOM 1743 C CA . VAL A 1 226 ? 3.192 -2.995 15.940 1.00 79.50 226 VAL A CA 1
ATOM 1744 C C . VAL A 1 226 ? 4.424 -3.731 15.422 1.00 79.50 226 VAL A C 1
ATOM 1746 O O . VAL A 1 226 ? 4.985 -4.559 16.132 1.00 79.50 226 VAL A O 1
ATOM 1749 N N . THR A 1 227 ? 4.882 -3.444 14.205 1.00 78.00 227 THR A N 1
ATOM 1750 C CA . THR A 1 227 ? 6.098 -4.068 13.657 1.00 78.00 227 THR A CA 1
ATOM 1751 C C . THR A 1 227 ? 7.319 -3.714 14.491 1.00 78.00 227 THR A C 1
ATOM 1753 O O . THR A 1 227 ? 8.080 -4.602 14.862 1.00 78.00 227 THR A O 1
ATOM 1756 N N . LEU A 1 228 ? 7.463 -2.435 14.847 1.00 78.94 228 LEU A N 1
ATOM 1757 C CA . LEU A 1 228 ? 8.555 -1.953 15.693 1.00 78.94 228 LEU A CA 1
ATOM 1758 C C . LEU A 1 228 ? 8.457 -2.467 17.131 1.00 78.94 228 LEU A C 1
ATOM 1760 O O . LEU A 1 228 ? 9.470 -2.643 17.803 1.00 78.94 228 LEU A O 1
ATOM 1764 N N . ARG A 1 229 ? 7.234 -2.641 17.640 1.00 80.44 229 ARG A N 1
ATOM 1765 C CA . ARG A 1 229 ? 6.965 -3.038 19.025 1.00 80.44 229 ARG A CA 1
ATOM 1766 C C . ARG A 1 229 ? 5.834 -4.068 19.051 1.00 80.44 229 ARG A C 1
ATOM 1768 O O . ARG A 1 229 ? 4.701 -3.694 19.355 1.0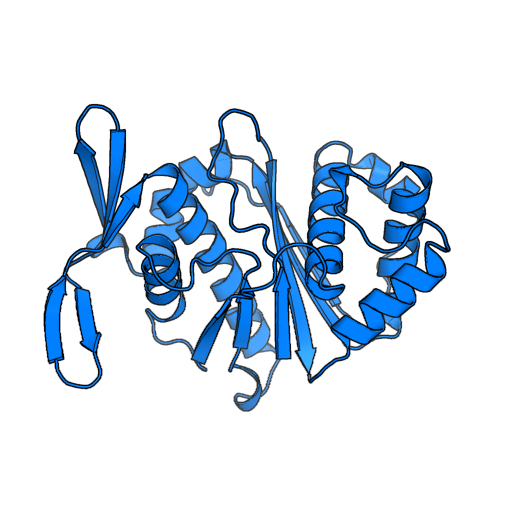0 80.44 229 ARG A O 1
ATOM 1775 N N . PRO A 1 230 ? 6.126 -5.361 18.807 1.00 75.12 230 PRO A N 1
ATOM 1776 C CA . PRO A 1 230 ? 5.102 -6.406 18.699 1.00 75.12 230 PRO A CA 1
ATOM 1777 C C . PRO A 1 230 ? 4.190 -6.520 19.917 1.00 75.12 230 PRO A C 1
ATOM 1779 O O . PRO A 1 230 ? 3.018 -6.859 19.773 1.00 75.12 230 PRO A O 1
ATOM 1782 N N . GLN A 1 231 ? 4.695 -6.180 21.109 1.00 70.19 231 GLN A N 1
ATOM 1783 C CA . GLN A 1 231 ? 3.888 -6.176 22.326 1.00 70.19 231 GLN A CA 1
ATOM 1784 C C . GLN A 1 231 ? 2.651 -5.273 22.181 1.00 70.19 231 GLN A C 1
ATOM 1786 O O . GLN A 1 231 ? 1.593 -5.641 22.682 1.00 70.19 231 GLN A O 1
ATOM 1791 N N . LYS A 1 232 ? 2.755 -4.149 21.441 1.00 68.31 232 LYS A N 1
ATOM 1792 C CA . LYS A 1 232 ? 1.679 -3.154 21.309 1.00 68.31 232 LYS A CA 1
ATOM 1793 C C . LYS A 1 232 ? 0.393 -3.776 20.774 1.00 68.31 232 LYS A C 1
ATOM 1795 O O . LYS A 1 232 ? -0.679 -3.262 21.048 1.00 68.31 232 LYS A O 1
ATOM 1800 N N . TRP A 1 233 ? 0.483 -4.901 20.061 1.00 65.12 233 TRP A N 1
ATOM 1801 C CA . TRP A 1 233 ? -0.681 -5.679 19.639 1.00 65.12 233 TRP A CA 1
ATOM 1802 C C . TRP A 1 233 ? -1.612 -6.048 20.806 1.00 65.12 233 TRP A C 1
ATOM 1804 O O . TRP A 1 233 ? -2.832 -6.001 20.661 1.00 65.12 233 TRP A O 1
ATOM 1814 N N . LYS A 1 234 ? -1.041 -6.364 21.978 1.00 59.19 234 LYS A N 1
ATOM 1815 C CA . LYS A 1 234 ? -1.780 -6.658 23.215 1.00 59.19 234 LYS A CA 1
ATOM 1816 C C . LYS A 1 234 ? -2.366 -5.397 23.848 1.00 59.19 234 LYS A C 1
ATOM 1818 O O . LYS A 1 234 ? -3.502 -5.443 24.307 1.00 59.19 234 LYS A O 1
ATOM 1823 N N . ASP A 1 235 ? -1.645 -4.276 23.798 1.00 59.41 235 ASP A N 1
ATOM 1824 C CA . ASP A 1 235 ? -2.121 -2.976 24.302 1.00 59.41 235 ASP A CA 1
ATOM 1825 C C . ASP A 1 235 ? -3.368 -2.467 23.559 1.00 59.41 235 ASP A C 1
ATOM 1827 O O . ASP A 1 235 ? -4.114 -1.644 24.086 1.00 59.41 235 ASP A O 1
ATOM 1831 N N . PHE A 1 236 ? -3.607 -2.948 22.336 1.00 54.84 236 PHE A N 1
ATOM 1832 C CA . PHE A 1 236 ? -4.791 -2.604 21.548 1.00 54.84 236 PHE A CA 1
ATOM 1833 C C . PHE A 1 236 ? -5.995 -3.539 21.791 1.00 54.84 236 PHE A C 1
ATOM 1835 O O . PHE A 1 236 ? -7.066 -3.289 21.238 1.00 54.84 236 PHE A O 1
ATOM 1842 N N . GLY A 1 237 ? -5.851 -4.598 22.606 1.00 50.03 237 GLY A N 1
ATOM 1843 C CA . GLY A 1 237 ? -6.943 -5.528 22.939 1.00 50.03 237 GLY A CA 1
ATOM 1844 C C . GLY A 1 237 ? -7.421 -6.402 21.769 1.00 50.03 237 GLY A C 1
ATOM 1845 O O . GLY A 1 237 ? -8.577 -6.820 21.730 1.00 50.03 237 GLY A O 1
ATOM 1846 N N . ILE A 1 238 ? -6.556 -6.653 20.782 1.00 50.84 238 ILE A N 1
ATOM 1847 C CA . ILE A 1 238 ? -6.933 -7.233 19.486 1.00 50.84 238 ILE A CA 1
ATOM 1848 C C . ILE A 1 238 ? -6.954 -8.771 19.553 1.00 50.84 238 ILE A C 1
ATOM 1850 O O . ILE A 1 238 ? -5.942 -9.431 19.321 1.00 50.84 238 ILE A O 1
ATOM 1854 N N . GLU A 1 239 ? -8.128 -9.358 19.801 1.00 48.66 239 GLU A N 1
ATOM 1855 C CA . GLU A 1 239 ? -8.437 -10.738 19.394 1.00 48.66 239 GLU A CA 1
ATOM 1856 C C . GLU A 1 239 ? -9.159 -10.726 18.037 1.00 48.66 239 GLU A C 1
ATOM 1858 O O . GLU A 1 239 ? -10.332 -10.340 17.934 1.00 48.66 239 GLU A O 1
ATOM 1863 N N . MET A 1 240 ? -8.461 -11.165 16.984 1.00 44.62 240 MET A N 1
ATOM 1864 C CA . MET A 1 240 ? -9.043 -11.399 15.659 1.00 44.62 240 MET A CA 1
ATOM 1865 C C . MET A 1 240 ? -10.001 -12.593 15.749 1.00 44.62 240 MET A C 1
ATOM 1867 O O . MET A 1 240 ? -9.580 -13.746 15.746 1.00 44.62 240 MET A O 1
ATOM 1871 N N . ARG A 1 241 ? -11.299 -12.313 15.879 1.00 37.03 241 ARG A N 1
ATOM 1872 C CA . ARG A 1 241 ? -12.376 -13.313 15.808 1.00 37.03 241 ARG A CA 1
ATOM 1873 C C . ARG A 1 241 ? -13.087 -13.195 14.452 1.00 37.03 241 ARG A C 1
ATOM 1875 O O . ARG A 1 241 ? -13.101 -12.090 13.910 1.00 37.03 241 ARG A O 1
ATOM 1882 N N . PRO A 1 242 ? -13.693 -14.273 13.918 1.00 33.31 242 PRO A N 1
ATOM 1883 C CA . PRO A 1 242 ? -14.442 -14.213 12.661 1.00 33.31 242 PRO A CA 1
ATOM 1884 C C . PRO A 1 242 ? -15.538 -13.132 12.710 1.00 33.31 242 PRO A C 1
ATOM 1886 O O . PRO A 1 242 ? -16.250 -13.026 13.709 1.00 33.31 242 PRO A O 1
ATOM 1889 N N . GLY A 1 243 ? -15.663 -12.330 11.650 1.00 42.91 243 GLY A N 1
ATOM 1890 C CA . GLY A 1 243 ? -16.636 -11.238 11.507 1.00 42.91 243 GLY A CA 1
ATOM 1891 C C . GLY A 1 243 ? -16.924 -10.930 10.030 1.00 42.91 243 GLY A C 1
ATOM 1892 O O . GLY A 1 243 ? -16.396 -11.615 9.156 1.00 42.91 243 GLY A O 1
ATOM 1893 N N . ASN A 1 244 ? -17.766 -9.925 9.747 1.00 42.34 244 ASN A N 1
ATOM 1894 C CA . ASN A 1 244 ? -18.181 -9.590 8.371 1.00 42.34 244 ASN A CA 1
ATOM 1895 C C . ASN A 1 244 ? -17.085 -8.900 7.534 1.00 42.34 244 ASN A C 1
ATOM 1897 O O . ASN A 1 244 ? -17.145 -8.942 6.306 1.00 42.34 244 ASN A O 1
ATOM 1901 N N . GLY A 1 245 ? -16.109 -8.259 8.179 1.00 50.44 245 GLY A N 1
ATOM 1902 C CA . GLY A 1 245 ? -14.909 -7.712 7.552 1.00 50.44 245 GLY A CA 1
ATOM 1903 C C . GLY A 1 245 ? -13.687 -8.607 7.759 1.00 50.44 245 GLY A C 1
ATOM 1904 O O . GLY A 1 245 ? -13.623 -9.408 8.694 1.00 50.44 245 GLY A O 1
ATOM 1905 N N . LEU A 1 246 ? -12.697 -8.453 6.880 1.00 64.12 246 LEU A N 1
ATOM 1906 C CA . LEU A 1 246 ? -11.438 -9.202 6.906 1.00 64.12 246 LEU A CA 1
ATOM 1907 C C . LEU A 1 246 ? -10.276 -8.229 7.105 1.00 64.12 246 LEU A C 1
ATOM 1909 O O . LEU A 1 246 ? -10.199 -7.217 6.413 1.00 64.12 246 LEU A O 1
ATOM 1913 N N . PHE A 1 247 ? -9.343 -8.568 7.992 1.00 67.94 247 PHE A N 1
ATOM 1914 C CA . PHE A 1 247 ? -8.047 -7.903 8.084 1.00 67.94 247 PHE A CA 1
ATOM 1915 C C . PHE A 1 247 ? -6.940 -8.902 7.725 1.00 67.94 247 PHE A C 1
ATOM 1917 O O . PHE A 1 247 ? -6.735 -9.892 8.426 1.00 67.94 247 PHE A O 1
ATOM 1924 N N . TYR A 1 248 ? -6.245 -8.661 6.616 1.00 72.94 248 TYR A N 1
ATOM 1925 C CA . TYR A 1 248 ? -5.102 -9.449 6.167 1.00 72.94 248 TYR A CA 1
ATOM 1926 C C . TYR A 1 248 ? -3.840 -8.601 6.247 1.00 72.94 248 TYR A C 1
ATOM 1928 O O . TYR A 1 248 ? -3.770 -7.527 5.654 1.00 72.94 248 TYR A O 1
ATOM 1936 N N . TRP A 1 249 ? -2.825 -9.096 6.947 1.00 74.12 249 TRP A N 1
ATOM 1937 C CA . TRP A 1 249 ? -1.552 -8.403 7.076 1.00 74.12 249 TRP A CA 1
ATOM 1938 C C . TRP A 1 249 ? -0.390 -9.354 6.845 1.00 74.12 249 TRP A C 1
ATOM 1940 O O . TRP A 1 249 ? -0.240 -10.349 7.554 1.00 74.12 249 TRP A O 1
ATOM 1950 N N . GLU A 1 250 ? 0.450 -9.018 5.872 1.00 75.88 250 GLU A N 1
ATOM 1951 C CA . GLU A 1 250 ? 1.706 -9.708 5.617 1.00 75.88 250 GLU A CA 1
ATOM 1952 C C . GLU A 1 250 ? 2.915 -8.862 6.041 1.00 75.88 250 GLU A C 1
ATOM 1954 O O . GLU A 1 250 ? 2.970 -7.644 5.858 1.00 75.88 250 GLU A O 1
ATOM 1959 N N . LYS A 1 251 ? 3.919 -9.535 6.608 1.00 72.38 251 LYS A N 1
ATOM 1960 C CA . LYS A 1 251 ? 5.252 -8.968 6.823 1.00 72.38 251 LYS A CA 1
ATOM 1961 C C . LYS A 1 251 ? 6.173 -9.527 5.749 1.00 72.38 251 LYS A C 1
ATOM 1963 O O . LYS A 1 251 ? 6.414 -10.731 5.722 1.00 72.38 251 LYS A O 1
ATOM 1968 N N . TRP A 1 252 ? 6.663 -8.670 4.860 1.00 76.94 252 TRP A N 1
ATOM 1969 C CA . TRP A 1 252 ? 7.525 -9.084 3.760 1.00 76.94 252 TRP A CA 1
ATOM 1970 C C . TRP A 1 252 ? 8.982 -9.190 4.211 1.00 76.94 252 TRP A C 1
ATOM 1972 O O . TRP A 1 252 ? 9.561 -8.234 4.735 1.00 76.94 252 TRP A O 1
ATOM 1982 N N . SER A 1 253 ? 9.594 -10.338 3.937 1.00 72.38 253 SER A N 1
ATOM 1983 C CA . SER A 1 253 ? 11.038 -10.548 4.007 1.00 72.38 253 SER A CA 1
ATOM 1984 C C . SER A 1 253 ? 11.573 -10.876 2.616 1.00 72.38 253 SER A C 1
ATOM 1986 O O . SER A 1 253 ? 10.862 -11.465 1.803 1.00 72.38 253 SER A O 1
ATOM 1988 N N . ALA A 1 254 ? 12.829 -10.515 2.341 1.00 61.91 254 ALA A N 1
ATOM 1989 C CA . ALA A 1 254 ? 13.460 -10.852 1.068 1.00 61.91 254 ALA A CA 1
ATOM 1990 C C . ALA A 1 254 ? 13.407 -12.369 0.832 1.00 61.91 254 ALA A C 1
ATOM 1992 O O . ALA A 1 254 ? 13.690 -13.151 1.742 1.00 61.91 254 ALA A O 1
ATOM 1993 N N . SER A 1 255 ? 13.020 -12.772 -0.376 1.00 58.06 255 SER A N 1
ATOM 1994 C CA . SER A 1 255 ? 13.114 -14.167 -0.805 1.00 58.06 255 SER A CA 1
ATOM 1995 C C . SER A 1 255 ? 14.588 -14.487 -1.060 1.00 58.06 255 SER A C 1
ATOM 1997 O O . SER A 1 255 ? 15.246 -13.739 -1.784 1.00 58.06 255 SER A O 1
ATOM 1999 N N . SER A 1 256 ? 15.100 -15.551 -0.441 1.00 38.78 256 SER A N 1
ATOM 2000 C CA . SER A 1 256 ? 16.413 -16.139 -0.747 1.00 38.78 256 SER A CA 1
ATOM 2001 C C . SER A 1 256 ? 16.438 -16.763 -2.135 1.00 38.78 256 SER A C 1
ATOM 2003 O O . SER A 1 256 ? 15.433 -17.444 -2.451 1.00 38.78 256 SER A O 1
#

Foldseek 3Di:
DKEWEDPLPDFLDPPDFKGKGKIKDDPPCLLLVLLVQLQVQLHPPDRQFQQVPDDPSSLLSSLQSNQVCLQVTLMEMEMEMETSVQLLLCQCVLCVLLVQNVQWDWDADPNFIKIKGDQDWDDDPPDTDGGDIQIDGPRSLSSLSVNLSRVLVVLVVCPVVDDLVPNADEYEYLDPPPDDSSVVSNLCSNQPDPRRHHYHYHYDPDHGPRSSNSSVSSVRSSVVVCVVPVCVCVSSVDDNDDHSYHYHYYYGGHDD

pLDDT: mean 73.91, std 16.53, range [32.25, 95.44]

Sequence (256 aa):
MASLDHSPAEQIMASEDIHTTVLILSKGLEHDRYAREIETRIGHPAALRKWKNMGQAARSKFGTASIELLKTFPVLVFAVTAHKDAILKSEGHFLKQLGVANCARRETVNEKQYLVFGPLQRVSENNVVAGAELRETANRAIMALFIAHFVRRVQLLLRDVADAGYMNFSFYADKAPGAGGYASLLNLLLQNGNTVGDIKIYSFVESDAAATDLLADNFAGLLRDVTLRPQKWKDFGIEMRPGNGLFYWEKWSASS

Secondary structure (DSSP, 8-state):
-EEEE------S-SS-SEEEEEEEE-SSSHHHHHHHHHHHHH-TT--S--GGGS-HHHHHHHHHHHHHHHTTS--EEEEEEEEHHHHHHTHHHHHHHTT-GGGEEEEEETTEEEEEEEEEEEEETTEEEEEEEEEEEHHHHHHHHHHHHHHHHHHHHHHHHS-GGG--EEEEETT--SSSHHHHHHHHHHHSS--SS-EEEEE-SS-S--HHHHHHHHHHHHHHHHHH-TTHHHHTT------SSEEEEEEE----

Organism: NCBI:txid2840469

Radius of gyration: 18.69 Å; chains: 1; bounding box: 46×34×56 Å